Protein 2GDL (pdb70)

Structure (mmCIF, N/CA/C/O backbone):
data_2GDL
#
_entry.id   2GDL
#
_cell.length_a   1.000
_cell.length_b   1.000
_cell.length_c   1.000
_cell.angle_alpha   90.00
_cell.angle_beta   90.00
_cell.angle_gamma   90.00
#
_symmetry.space_group_name_H-M   'P 1'
#
loop_
_atom_site.group_PDB
_atom_site.id
_atom_site.type_symbol
_atom_site.label_atom_id
_atom_site.label_alt_id
_atom_site.label_comp_id
_atom_site.label_asym_id
_atom_site.label_entity_id
_atom_site.label_seq_id
_atom_site.pdbx_PDB_ins_code
_atom_site.Cartn_x
_atom_site.Cartn_y
_atom_site.Cartn_z
_atom_site.occupancy
_atom_site.B_iso_or_equiv
_atom_site.auth_seq_id
_atom_site.auth_comp_id
_atom_site.auth_asym_id
_atom_site.auth_atom_id
_atom_site.pdbx_PDB_model_num
ATOM 1 N N . LEU A 1 1 ? -18.238 4.972 -12.626 1.00 0.00 1 LEU A N 1
ATOM 2 C CA . LEU A 1 1 ? -16.799 5.247 -12.501 1.00 0.00 1 LEU A CA 1
ATOM 3 C C . LEU A 1 1 ? -16.557 5.955 -11.182 1.00 0.00 1 LEU A C 1
ATOM 4 O O . LEU A 1 1 ? -17.470 6.609 -10.705 1.00 0.00 1 LEU A O 1
ATOM 22 N N . VAL A 1 2 ? -15.343 5.842 -10.589 1.00 0.00 2 VAL A N 1
ATOM 23 C CA . VAL A 1 2 ? -15.071 6.504 -9.313 1.00 0.00 2 VAL A CA 1
ATOM 24 C C . VAL A 1 2 ? -13.578 6.721 -9.157 1.00 0.00 2 VAL A C 1
ATOM 25 O O . VAL A 1 2 ? -13.011 6.369 -8.134 1.00 0.00 2 VAL A O 1
ATOM 38 N N . GLN A 1 3 ? -12.909 7.311 -10.178 1.00 0.00 3 GLN A N 1
ATOM 39 C CA . GLN A 1 3 ? -11.465 7.528 -10.078 1.00 0.00 3 GLN A CA 1
ATOM 40 C C . GLN A 1 3 ? -10.948 8.428 -11.181 1.00 0.00 3 GLN A C 1
ATOM 41 O O . GLN A 1 3 ? -11.568 8.479 -12.231 1.00 0.00 3 GLN A O 1
ATOM 55 N N . ARG A 1 4 ? -9.804 9.118 -10.948 1.00 0.00 4 ARG A N 1
ATOM 56 C CA . ARG A 1 4 ? -9.131 9.896 -11.991 1.00 0.00 4 ARG A CA 1
ATOM 57 C C . ARG A 1 4 ? -7.796 9.225 -12.232 1.00 0.00 4 ARG A C 1
ATOM 58 O O . ARG A 1 4 ? -7.421 8.377 -11.438 1.00 0.00 4 ARG A O 1
ATOM 79 N N . GLY A 1 5 ? -7.053 9.585 -13.305 1.00 0.00 5 GLY A N 1
ATOM 80 C CA . GLY A 1 5 ? -5.729 8.998 -13.504 1.00 0.00 5 GLY A CA 1
ATOM 81 C C . GLY A 1 5 ? -4.815 9.320 -12.343 1.00 0.00 5 GLY A C 1
ATOM 82 O O . GLY A 1 5 ? -4.015 8.475 -11.972 1.00 0.00 5 GLY A O 1
ATOM 86 N N . ARG A 1 6 ? -4.918 10.534 -11.753 1.00 0.00 6 ARG A N 1
ATOM 87 C CA . ARG A 1 6 ? -4.070 10.867 -10.608 1.00 0.00 6 ARG A CA 1
ATOM 88 C C . ARG A 1 6 ? -4.325 9.910 -9.464 1.00 0.00 6 ARG A C 1
ATOM 89 O O . ARG A 1 6 ? -3.387 9.682 -8.719 1.00 0.00 6 ARG A O 1
ATOM 110 N N . PHE A 1 7 ? -5.545 9.346 -9.295 1.00 0.00 7 PHE A N 1
ATOM 111 C CA . PHE A 1 7 ? -5.767 8.342 -8.249 1.00 0.00 7 PHE A CA 1
ATOM 112 C C . PHE A 1 7 ? -5.928 6.935 -8.788 1.00 0.00 7 PHE A C 1
ATOM 113 O O . PHE A 1 7 ? -6.086 6.033 -7.980 1.00 0.00 7 PHE A O 1
ATOM 130 N N . GLY A 1 8 ? -5.878 6.700 -10.122 1.00 0.00 8 GLY A N 1
ATOM 131 C CA . GLY A 1 8 ? -5.910 5.339 -10.650 1.00 0.00 8 GLY A CA 1
ATOM 132 C C . GLY A 1 8 ? -4.529 4.783 -10.913 1.00 0.00 8 GLY A C 1
ATOM 133 O O . GLY A 1 8 ? -4.428 3.576 -11.052 1.00 0.00 8 GLY A O 1
ATOM 137 N N . ARG A 1 9 ? -3.459 5.609 -11.020 1.00 0.00 9 ARG A N 1
ATOM 138 C CA . ARG A 1 9 ? -2.159 5.078 -11.432 1.00 0.00 9 ARG A CA 1
ATOM 139 C C . ARG A 1 9 ? -1.052 6.013 -10.998 1.00 0.00 9 ARG A C 1
ATOM 140 O O . ARG A 1 9 ? -0.327 6.534 -11.831 1.00 0.00 9 ARG A O 1
ATOM 161 N N . PHE A 1 10 ? -0.925 6.227 -9.668 1.00 0.00 10 PHE A N 1
ATOM 162 C CA . PHE A 1 10 ? 0.072 7.160 -9.143 1.00 0.00 10 PHE A CA 1
ATOM 163 C C . PHE A 1 10 ? 0.723 6.509 -7.947 1.00 0.00 10 PHE A C 1
ATOM 164 O O . PHE A 1 10 ? 0.649 7.034 -6.849 1.00 0.00 10 PHE A O 1
ATOM 181 N N . LEU A 1 11 ? 1.359 5.338 -8.171 1.00 0.00 11 LEU A N 1
ATOM 182 C CA . LEU A 1 11 ? 1.899 4.556 -7.060 1.00 0.00 11 LEU A CA 1
ATOM 183 C C . LEU A 1 11 ? 0.730 4.029 -6.257 1.00 0.00 11 LEU A C 1
ATOM 184 O O . LEU A 1 11 ? 0.717 4.171 -5.046 1.00 0.00 11 LEU A O 1
ATOM 200 N N . ARG A 1 12 ? -0.267 3.421 -6.950 1.00 0.00 12 ARG A N 1
ATOM 201 C CA . ARG A 1 12 ? -1.489 2.954 -6.290 1.00 0.00 12 ARG A CA 1
ATOM 202 C C . ARG A 1 12 ? -1.926 1.626 -6.877 1.00 0.00 12 ARG A C 1
ATOM 203 O O . ARG A 1 12 ? -1.993 0.663 -6.129 1.00 0.00 12 ARG A O 1
ATOM 224 N N . LYS A 1 13 ? -2.228 1.549 -8.198 1.00 0.00 13 LYS A N 1
ATOM 225 C CA . LYS A 1 13 ? -2.672 0.295 -8.806 1.00 0.00 13 LYS A CA 1
ATOM 226 C C . LYS A 1 13 ? -1.655 -0.122 -9.846 1.00 0.00 13 LYS A C 1
ATOM 227 O O . LYS A 1 13 ? -2.050 -0.593 -10.901 1.00 0.00 13 LYS A O 1
ATOM 246 N N . ILE A 1 14 ? -0.343 0.047 -9.554 1.00 0.00 14 ILE A N 1
ATOM 247 C CA . ILE A 1 14 ? 0.698 -0.286 -10.531 1.00 0.00 14 ILE A CA 1
ATOM 248 C C . ILE A 1 14 ? 2.077 -0.160 -9.912 1.00 0.00 14 ILE A C 1
ATOM 249 O O . ILE A 1 14 ? 2.827 -1.118 -10.015 1.00 0.00 14 ILE A O 1
ATOM 265 N N . ARG A 1 15 ? 2.435 0.984 -9.275 1.00 0.00 15 ARG A N 1
ATOM 266 C CA . ARG A 1 15 ? 3.760 1.120 -8.668 1.00 0.00 15 ARG A CA 1
ATOM 267 C C . ARG A 1 15 ? 4.830 0.863 -9.709 1.00 0.00 15 ARG A C 1
ATOM 268 O O . ARG A 1 15 ? 5.240 1.817 -10.352 1.00 0.00 15 ARG A O 1
ATOM 289 N N . ARG A 1 16 ? 5.294 -0.392 -9.911 1.00 0.00 16 ARG A N 1
ATOM 290 C CA . ARG A 1 16 ? 6.295 -0.669 -10.940 1.00 0.00 16 ARG A CA 1
ATOM 291 C C . ARG A 1 16 ? 7.438 0.305 -10.787 1.00 0.00 16 ARG A C 1
ATOM 292 O O . ARG A 1 16 ? 7.763 1.031 -11.713 1.00 0.00 16 ARG A O 1
ATOM 313 N N . PHE A 1 17 ? 8.053 0.316 -9.583 1.00 0.00 17 PHE A N 1
ATOM 314 C CA . PHE A 1 17 ? 9.197 1.193 -9.342 1.00 0.00 17 PHE A CA 1
ATOM 315 C C . PHE A 1 17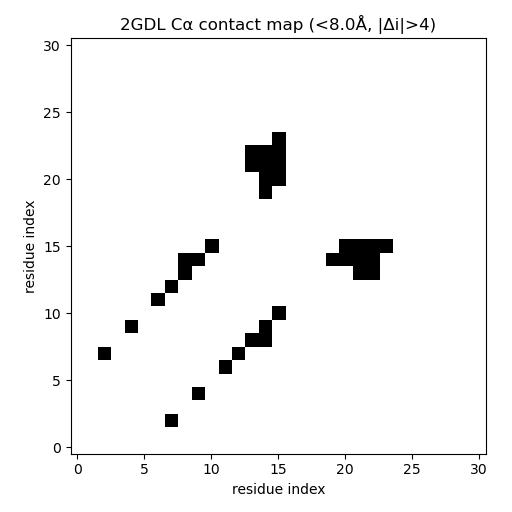 ? 10.357 0.584 -10.096 1.00 0.00 17 PHE A C 1
ATOM 316 O O . PHE A 1 17 ? 10.209 -0.540 -10.547 1.00 0.00 17 PHE A O 1
ATOM 333 N N . ARG A 1 18 ? 11.503 1.276 -10.282 1.00 0.00 18 ARG A N 1
ATOM 334 C CA . ARG A 1 18 ? 12.585 0.688 -11.075 1.00 0.00 18 ARG A CA 1
ATOM 335 C C . ARG A 1 18 ? 12.889 -0.746 -10.670 1.00 0.00 18 ARG A C 1
ATOM 336 O O . ARG A 1 18 ? 12.784 -1.597 -11.542 1.00 0.00 18 ARG A O 1
ATOM 357 N N . PRO A 1 19 ? 13.246 -1.117 -9.411 1.00 0.00 19 PRO A N 1
ATOM 358 C CA . PRO A 1 19 ? 13.460 -2.526 -9.092 1.00 0.00 19 PRO A CA 1
ATOM 359 C C . PRO A 1 19 ? 12.208 -3.384 -9.100 1.00 0.00 19 PRO A C 1
ATOM 360 O O . PRO A 1 19 ? 12.381 -4.583 -8.955 1.00 0.00 19 PRO A O 1
ATOM 371 N N . LYS A 1 20 ? 10.981 -2.830 -9.260 1.00 0.00 20 LYS A N 1
ATOM 372 C CA . LYS A 1 20 ? 9.765 -3.646 -9.375 1.00 0.00 20 LYS A CA 1
ATOM 373 C C . LYS A 1 20 ? 9.431 -4.247 -8.027 1.00 0.00 20 LYS A C 1
ATOM 374 O O . LYS A 1 20 ? 10.024 -5.262 -7.698 1.00 0.00 20 LYS A O 1
ATOM 393 N N . VAL A 1 21 ? 8.500 -3.642 -7.242 1.00 0.00 21 VAL A N 1
ATOM 394 C CA . VAL A 1 21 ? 8.214 -4.123 -5.889 1.00 0.00 21 VAL A CA 1
ATOM 395 C C . VAL A 1 21 ? 6.789 -4.635 -5.800 1.00 0.00 21 VAL A C 1
ATOM 396 O O . VAL A 1 21 ? 6.609 -5.842 -5.749 1.00 0.00 21 VAL A O 1
ATOM 409 N N . THR A 1 22 ? 5.752 -3.765 -5.769 1.00 0.00 22 THR A N 1
ATOM 410 C CA . THR A 1 22 ? 4.380 -4.257 -5.638 1.00 0.00 22 THR A CA 1
ATOM 411 C C . THR A 1 22 ? 3.921 -4.820 -6.961 1.00 0.00 22 THR A C 1
ATOM 412 O O . THR A 1 22 ? 3.176 -5.787 -6.946 1.00 0.00 22 THR A O 1
ATOM 423 N N . ILE A 1 23 ? 4.352 -4.261 -8.117 1.00 0.00 23 ILE A N 1
ATOM 424 C CA . ILE A 1 23 ? 3.991 -4.883 -9.392 1.00 0.00 23 ILE A CA 1
ATOM 425 C C . ILE A 1 23 ? 4.305 -6.361 -9.342 1.00 0.00 23 ILE A C 1
ATOM 426 O O . ILE A 1 23 ? 3.569 -7.127 -9.940 1.00 0.00 23 ILE A O 1
ATOM 442 N N . THR A 1 24 ? 5.385 -6.784 -8.640 1.00 0.00 24 THR A N 1
ATOM 443 C CA . THR A 1 24 ? 5.702 -8.207 -8.568 1.00 0.00 24 THR A CA 1
ATOM 444 C C . THR A 1 24 ? 4.634 -8.926 -7.776 1.00 0.00 24 THR A C 1
ATOM 445 O O . THR A 1 24 ? 4.247 -10.014 -8.169 1.00 0.00 24 THR A O 1
ATOM 456 N N . ILE A 1 25 ? 4.139 -8.332 -6.664 1.00 0.00 25 ILE A N 1
ATOM 457 C CA . ILE A 1 25 ? 3.062 -8.970 -5.904 1.00 0.00 25 ILE A CA 1
ATOM 458 C C . ILE A 1 25 ? 1.886 -9.141 -6.842 1.00 0.00 25 ILE A C 1
ATOM 459 O O . ILE A 1 25 ? 1.332 -10.227 -6.908 1.00 0.00 25 ILE A O 1
ATOM 475 N N . GLN A 1 26 ? 1.495 -8.081 -7.585 1.00 0.00 26 GLN A N 1
ATOM 476 C CA . GLN A 1 26 ? 0.390 -8.229 -8.531 1.00 0.00 26 GLN A CA 1
ATOM 477 C C . GLN A 1 26 ? 0.744 -9.306 -9.534 1.00 0.00 26 GLN A C 1
ATOM 478 O O . GLN A 1 26 ? -0.098 -10.132 -9.841 1.00 0.00 26 GLN A O 1
ATOM 492 N N . GLY A 1 27 ? 1.991 -9.307 -10.055 1.00 0.00 27 GLY A N 1
ATOM 493 C CA . GLY A 1 27 ? 2.382 -10.303 -11.045 1.00 0.00 27 GLY A CA 1
ATOM 494 C C . GLY A 1 27 ? 2.296 -11.700 -10.485 1.00 0.00 27 GLY A C 1
ATOM 495 O O . GLY A 1 27 ? 2.000 -12.612 -11.240 1.00 0.00 27 GLY A O 1
ATOM 499 N N . SER A 1 28 ? 2.559 -11.906 -9.175 1.00 0.00 28 SER A N 1
ATOM 500 C CA . SER A 1 28 ? 2.444 -13.249 -8.616 1.00 0.00 28 SER A CA 1
ATOM 501 C C . SER A 1 28 ? 0.997 -13.679 -8.682 1.00 0.00 28 SER A C 1
ATOM 502 O O . SER A 1 28 ? 0.723 -14.781 -9.130 1.00 0.00 28 SER A O 1
ATOM 510 N N . ALA A 1 29 ? 0.053 -12.817 -8.238 1.00 0.00 29 ALA A N 1
ATOM 511 C CA . ALA A 1 29 ? -1.355 -13.203 -8.271 1.00 0.00 29 ALA A CA 1
ATOM 512 C C . ALA A 1 29 ? -1.803 -13.402 -9.703 1.00 0.00 29 ALA A C 1
ATOM 513 O O . ALA A 1 29 ? -2.397 -14.426 -10.004 1.00 0.00 29 ALA A O 1
ATOM 520 N N . ARG A 1 30 ? -1.530 -12.426 -10.598 1.00 0.00 30 ARG A N 1
ATOM 521 C CA . ARG A 1 30 ? -1.998 -12.536 -11.977 1.00 0.00 30 ARG A CA 1
ATOM 522 C C . ARG A 1 30 ? -1.389 -13.760 -12.621 1.00 0.00 30 ARG A C 1
ATOM 523 O O . ARG A 1 30 ? -2.124 -14.542 -13.205 1.00 0.00 30 ARG A O 1
ATOM 544 N N . PHE A 1 31 ? -0.051 -13.927 -12.517 1.00 0.00 31 PHE A N 1
ATOM 545 C CA . PHE A 1 31 ? 0.630 -15.066 -13.128 1.00 0.00 31 PHE A CA 1
ATOM 546 C C . PHE A 1 31 ? 1.123 -15.966 -12.021 1.00 0.00 31 PHE A C 1
ATOM 547 O O . PHE A 1 31 ? 2.122 -15.673 -11.384 1.00 0.00 31 PHE A O 1
ATOM 565 N N . LEU A 1 1 ? -10.174 11.676 -4.799 1.00 0.00 1 LEU A N 2
ATOM 566 C CA . LEU A 1 1 ? -10.023 10.214 -4.727 1.00 0.00 1 LEU A CA 2
ATOM 567 C C . LEU A 1 1 ? -9.056 9.779 -5.815 1.00 0.00 1 LEU A C 2
ATOM 568 O O . LEU A 1 1 ? -7.934 9.417 -5.494 1.00 0.00 1 LEU A O 2
ATOM 586 N N . VAL A 1 2 ? -9.462 9.816 -7.107 1.00 0.00 2 VAL A N 2
ATOM 587 C CA . VAL A 1 2 ? -8.514 9.501 -8.175 1.00 0.00 2 VAL A CA 2
ATOM 588 C C . VAL A 1 2 ? -7.488 10.608 -8.266 1.00 0.00 2 VAL A C 2
ATOM 589 O O . VAL A 1 2 ? -6.345 10.295 -8.560 1.00 0.00 2 VAL A O 2
ATOM 602 N N . GLN A 1 3 ? -7.882 11.887 -8.031 1.00 0.00 3 GLN A N 2
ATOM 603 C CA . GLN A 1 3 ? -6.951 13.016 -8.126 1.00 0.00 3 GLN A CA 2
ATOM 604 C C . GLN A 1 3 ? -6.638 13.286 -9.583 1.00 0.00 3 GLN A C 2
ATOM 605 O O . GLN A 1 3 ? -7.027 14.330 -10.084 1.00 0.00 3 GLN A O 2
ATOM 619 N N . ARG A 1 4 ? -5.955 12.358 -10.291 1.00 0.00 4 ARG A N 2
ATOM 620 C CA . ARG A 1 4 ? -5.679 12.549 -11.716 1.00 0.00 4 ARG A CA 2
ATOM 621 C C . ARG A 1 4 ? -5.564 11.188 -12.362 1.00 0.00 4 ARG A C 2
ATOM 622 O O . ARG A 1 4 ? -5.661 10.203 -11.648 1.00 0.00 4 ARG A O 2
ATOM 643 N N . GLY A 1 5 ? -5.349 11.095 -13.692 1.00 0.00 5 GLY A N 2
ATOM 644 C CA . GLY A 1 5 ? -5.035 9.797 -14.282 1.00 0.00 5 GLY A CA 2
ATOM 645 C C . GLY A 1 5 ? -3.647 9.396 -13.837 1.00 0.00 5 GLY A C 2
ATOM 646 O O . GLY A 1 5 ? -3.461 8.263 -13.424 1.00 0.00 5 GLY A O 2
ATOM 650 N N . ARG A 1 6 ? -2.665 10.327 -13.924 1.00 0.00 6 ARG A 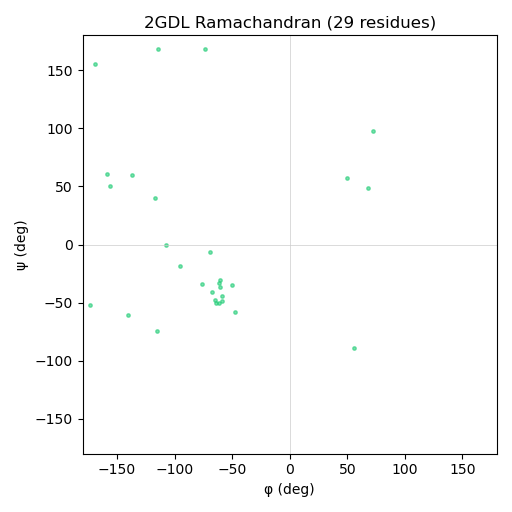N 2
ATOM 651 C CA . ARG A 1 6 ? -1.296 10.009 -13.523 1.00 0.00 6 ARG A CA 2
ATOM 652 C C . ARG A 1 6 ? -1.273 9.329 -12.173 1.00 0.00 6 ARG A C 2
ATOM 653 O O . ARG A 1 6 ? -0.558 8.350 -12.048 1.00 0.00 6 ARG A O 2
ATOM 674 N N . PHE A 1 7 ? -2.023 9.831 -11.166 1.00 0.00 7 PHE A N 2
ATOM 675 C CA . PHE A 1 7 ? -2.046 9.181 -9.850 1.00 0.00 7 PHE A CA 2
ATOM 676 C C . PHE A 1 7 ? -3.061 8.056 -9.841 1.00 0.00 7 PHE A C 2
ATOM 677 O O . PHE A 1 7 ? -2.761 7.002 -9.301 1.00 0.00 7 PHE A O 2
ATOM 694 N N . GLY A 1 8 ? -4.266 8.277 -10.414 1.00 0.00 8 GLY A N 2
ATOM 695 C CA . GLY A 1 8 ? -5.338 7.286 -10.358 1.00 0.00 8 GLY A CA 2
ATOM 696 C C . GLY A 1 8 ? -4.836 5.873 -10.554 1.00 0.00 8 GLY A C 2
ATOM 697 O O . GLY A 1 8 ? -4.368 5.575 -11.641 1.00 0.00 8 GLY A O 2
ATOM 701 N N . ARG A 1 9 ? -4.922 5.002 -9.520 1.00 0.00 9 ARG A N 2
ATOM 702 C CA . ARG A 1 9 ? -4.476 3.617 -9.667 1.00 0.00 9 ARG A CA 2
ATOM 703 C C . ARG A 1 9 ? -3.086 3.557 -10.262 1.00 0.00 9 ARG A C 2
ATOM 704 O O . ARG A 1 9 ? -2.864 2.853 -11.235 1.00 0.00 9 ARG A O 2
ATOM 725 N N . PHE A 1 10 ? -2.129 4.312 -9.678 1.00 0.00 10 PHE A N 2
ATOM 726 C CA . PHE A 1 10 ? -0.752 4.281 -10.170 1.00 0.00 10 PHE A CA 2
ATOM 727 C C . PHE A 1 10 ? 0.158 4.620 -9.009 1.00 0.00 10 PHE A C 2
ATOM 728 O O . PHE A 1 10 ? 0.910 5.578 -9.079 1.00 0.00 10 PHE A O 2
ATOM 745 N N . LEU A 1 11 ? 0.028 3.812 -7.933 1.00 0.00 11 LEU A N 2
ATOM 746 C CA . LEU A 1 11 ? 0.650 4.066 -6.629 1.00 0.00 11 LEU A CA 2
ATOM 747 C C . LEU A 1 11 ? -0.242 3.392 -5.608 1.00 0.00 11 LEU A C 2
ATOM 748 O O . LEU A 1 11 ? 0.271 2.763 -4.694 1.00 0.00 11 LEU A O 2
ATOM 764 N N . ARG A 1 12 ? -1.585 3.474 -5.776 1.00 0.00 12 ARG A N 2
ATOM 765 C CA . ARG A 1 12 ? -2.473 2.641 -4.972 1.00 0.00 12 ARG A CA 2
ATOM 766 C C . ARG A 1 12 ? -2.226 1.193 -5.345 1.00 0.00 12 ARG A C 2
ATOM 767 O O . ARG A 1 12 ? -2.068 0.403 -4.426 1.00 0.00 12 ARG A O 2
ATOM 788 N N . LYS A 1 13 ? -2.195 0.823 -6.655 1.00 0.00 13 LYS A N 2
ATOM 789 C CA . LYS A 1 13 ? -2.060 -0.586 -7.042 1.00 0.00 13 LYS A CA 2
ATOM 790 C C . LYS A 1 13 ? -0.984 -0.827 -8.090 1.00 0.00 13 LYS A C 2
ATOM 791 O O . LYS A 1 13 ? -0.035 -1.522 -7.759 1.00 0.00 13 LYS A O 2
ATOM 810 N N . ILE A 1 14 ? -1.077 -0.306 -9.342 1.00 0.00 14 ILE A N 2
ATOM 811 C CA . ILE A 1 14 ? -0.074 -0.652 -10.364 1.00 0.00 14 ILE A CA 2
ATOM 812 C C . ILE A 1 14 ? 1.294 -0.348 -9.797 1.00 0.00 14 ILE A C 2
ATOM 813 O O . ILE A 1 14 ? 2.149 -1.220 -9.793 1.00 0.00 14 ILE A O 2
ATOM 829 N N . ARG A 1 15 ? 1.484 0.898 -9.313 1.00 0.00 15 ARG A N 2
ATOM 830 C CA . ARG A 1 15 ? 2.730 1.285 -8.657 1.00 0.00 15 ARG A CA 2
ATOM 831 C C . ARG A 1 15 ? 3.878 1.212 -9.642 1.00 0.00 15 ARG A C 2
ATOM 832 O O . ARG A 1 15 ? 4.188 2.240 -10.222 1.00 0.00 15 ARG A O 2
ATOM 853 N N . ARG A 1 16 ? 4.516 0.038 -9.867 1.00 0.00 16 ARG A N 2
ATOM 854 C CA . ARG A 1 16 ? 5.570 -0.058 -10.879 1.00 0.00 16 ARG A CA 2
ATOM 855 C C . ARG A 1 16 ? 6.641 0.979 -10.620 1.00 0.00 16 ARG A C 2
ATOM 856 O O . ARG A 1 16 ? 6.765 1.922 -11.385 1.00 0.00 16 ARG A O 2
ATOM 877 N N . PHE A 1 17 ? 7.425 0.801 -9.530 1.00 0.00 17 PHE A N 2
ATOM 878 C CA . PHE A 1 17 ? 8.518 1.724 -9.212 1.00 0.00 17 PHE A CA 2
ATOM 879 C C . PHE A 1 17 ? 9.713 0.916 -8.756 1.00 0.00 17 PHE A C 2
ATOM 880 O O . PHE A 1 17 ? 9.519 -0.247 -8.441 1.00 0.00 17 PHE A O 2
ATOM 897 N N . ARG A 1 18 ? 10.945 1.479 -8.721 1.00 0.00 18 ARG A N 2
ATOM 898 C CA . ARG A 1 18 ? 12.102 0.657 -8.363 1.00 0.00 18 ARG A CA 2
ATOM 899 C C . ARG A 1 18 ? 12.123 0.384 -6.871 1.00 0.00 18 ARG A C 2
ATOM 900 O O . ARG A 1 18 ? 12.197 -0.791 -6.541 1.00 0.00 18 ARG A O 2
ATOM 921 N N . PRO A 1 19 ? 12.070 1.349 -5.913 1.00 0.00 19 PRO A N 2
ATOM 922 C CA . PRO A 1 19 ? 12.133 0.963 -4.508 1.00 0.00 19 PRO A CA 2
ATOM 923 C C . PRO A 1 19 ? 10.968 0.105 -4.071 1.00 0.00 19 PRO A C 2
ATOM 924 O O . PRO A 1 19 ? 11.159 -0.764 -3.235 1.00 0.00 19 PRO A O 2
ATOM 935 N N . LYS A 1 20 ? 9.754 0.361 -4.614 1.00 0.00 20 LYS A N 2
ATOM 936 C CA . LYS A 1 20 ? 8.557 -0.323 -4.131 1.00 0.00 20 LYS A CA 2
ATOM 937 C C . LYS A 1 20 ? 8.378 -1.615 -4.896 1.00 0.00 20 LYS A C 2
ATOM 938 O O . LYS A 1 20 ? 8.193 -2.645 -4.268 1.00 0.00 20 LYS A O 2
ATOM 957 N N . VAL A 1 21 ? 8.435 -1.568 -6.249 1.00 0.00 21 VAL A N 2
ATOM 958 C CA . VAL A 1 21 ? 8.303 -2.776 -7.066 1.00 0.00 21 VAL A CA 2
ATOM 959 C C . VAL A 1 21 ? 7.206 -3.681 -6.547 1.00 0.00 21 VAL A C 2
ATOM 960 O O . VAL A 1 21 ? 7.390 -4.882 -6.432 1.00 0.00 21 VAL A O 2
ATOM 973 N N . THR A 1 22 ? 6.022 -3.103 -6.236 1.00 0.00 22 THR A N 2
ATOM 974 C CA . THR A 1 22 ? 4.879 -3.929 -5.849 1.00 0.00 22 THR A CA 2
ATOM 975 C C . THR A 1 22 ? 4.350 -4.649 -7.070 1.00 0.00 22 THR A C 2
ATOM 976 O O . THR A 1 22 ? 3.835 -5.745 -6.919 1.00 0.00 22 THR A O 2
ATOM 987 N N . ILE A 1 23 ? 4.468 -4.062 -8.286 1.00 0.00 23 ILE A N 2
ATOM 988 C CA . ILE A 1 23 ? 3.972 -4.726 -9.494 1.00 0.00 23 ILE A CA 2
ATOM 989 C C . ILE A 1 23 ? 4.335 -6.197 -9.542 1.00 0.00 23 ILE A C 2
ATOM 990 O O . ILE A 1 23 ? 3.536 -6.972 -10.044 1.00 0.00 23 ILE A O 2
ATOM 1006 N N . THR A 1 24 ? 5.514 -6.622 -9.030 1.00 0.00 24 THR A N 2
ATOM 1007 C CA . THR A 1 24 ? 5.841 -8.048 -9.037 1.00 0.00 24 THR A CA 2
ATOM 1008 C C . THR A 1 24 ? 4.888 -8.797 -8.131 1.00 0.00 24 THR A C 2
ATOM 1009 O O . THR A 1 24 ? 4.408 -9.850 -8.521 1.00 0.00 24 THR A O 2
ATOM 1020 N N . ILE A 1 25 ? 4.599 -8.265 -6.921 1.00 0.00 25 ILE A N 2
ATOM 1021 C CA . ILE A 1 25 ? 3.641 -8.927 -6.036 1.00 0.00 25 ILE A CA 2
ATOM 1022 C C . ILE A 1 25 ? 2.337 -9.089 -6.788 1.00 0.00 25 ILE A C 2
ATOM 1023 O O . ILE A 1 25 ? 1.749 -10.156 -6.724 1.00 0.00 25 ILE A O 2
ATOM 1039 N N . GLN A 1 26 ? 1.870 -8.050 -7.515 1.00 0.00 26 GLN A N 2
ATOM 1040 C CA . GLN A 1 26 ? 0.636 -8.209 -8.283 1.00 0.00 26 GLN A CA 2
ATOM 1041 C C . GLN A 1 26 ? 0.845 -9.324 -9.285 1.00 0.00 26 GLN A C 2
ATOM 1042 O O . GLN A 1 26 ? -0.036 -10.154 -9.442 1.00 0.00 26 GLN A O 2
ATOM 1056 N N . GLY A 1 27 ? 2.016 -9.357 -9.963 1.00 0.00 27 GLY A N 2
ATOM 1057 C CA . GLY A 1 27 ? 2.289 -10.423 -10.922 1.00 0.00 27 GLY A CA 2
ATOM 1058 C C . GLY A 1 27 ? 2.078 -11.792 -10.321 1.00 0.00 27 GLY A C 2
ATOM 1059 O O . GLY A 1 27 ? 1.604 -12.666 -11.030 1.00 0.00 27 GLY A O 2
ATOM 1063 N N . SER A 1 28 ? 2.427 -12.005 -9.028 1.00 0.00 28 SER A N 2
ATOM 1064 C CA . SER A 1 28 ? 2.202 -13.313 -8.415 1.00 0.00 28 SER A CA 2
ATOM 1065 C C . SER A 1 28 ? 0.791 -13.779 -8.696 1.00 0.00 28 SER A C 2
ATOM 1066 O O . SER A 1 28 ? 0.604 -14.942 -9.018 1.00 0.00 28 SER A O 2
ATOM 1074 N N . ALA A 1 29 ? -0.204 -12.867 -8.588 1.00 0.00 29 ALA A N 2
ATOM 1075 C CA . ALA A 1 29 ? -1.586 -13.230 -8.902 1.00 0.00 29 ALA A CA 2
ATOM 1076 C C . ALA A 1 29 ? -2.373 -12.010 -9.341 1.00 0.00 29 ALA A C 2
ATOM 1077 O O . ALA A 1 29 ? -2.832 -11.993 -10.472 1.00 0.00 29 ALA A O 2
ATOM 1084 N N . ARG A 1 30 ? -2.535 -10.982 -8.472 1.00 0.00 30 ARG A N 2
ATOM 1085 C CA . ARG A 1 30 ? -3.304 -9.794 -8.851 1.00 0.00 30 ARG A CA 2
ATOM 1086 C C . ARG A 1 30 ? -3.159 -8.669 -7.840 1.00 0.00 30 ARG A C 2
ATOM 1087 O O . ARG A 1 30 ? -2.918 -7.548 -8.262 1.00 0.00 30 ARG A O 2
ATOM 1108 N N . PHE A 1 31 ? -3.288 -8.916 -6.515 1.00 0.00 31 PHE A N 2
ATOM 1109 C CA . PHE A 1 31 ? -3.087 -7.846 -5.537 1.00 0.00 31 PHE A CA 2
ATOM 1110 C C . PHE A 1 31 ? -2.857 -8.429 -4.164 1.00 0.00 31 PHE A C 2
ATOM 1111 O O . PHE A 1 31 ? -3.119 -9.600 -3.945 1.00 0.00 31 PHE A O 2
ATOM 1129 N N . LEU A 1 1 ? -11.603 12.448 -10.865 1.00 0.00 1 LEU A N 3
ATOM 1130 C CA . LEU A 1 1 ? -11.214 11.999 -12.211 1.00 0.00 1 LEU A CA 3
ATOM 1131 C C . LEU A 1 1 ? -9.949 12.728 -12.620 1.00 0.00 1 LEU A C 3
ATOM 1132 O O . LEU A 1 1 ? -10.015 13.664 -13.400 1.00 0.00 1 LEU A O 3
ATOM 1150 N N . VAL A 1 2 ? -8.777 12.315 -12.081 1.00 0.00 2 VAL A N 3
ATOM 1151 C CA . VAL A 1 2 ? -7.523 12.971 -12.451 1.00 0.00 2 VAL A CA 3
ATOM 1152 C C . VAL A 1 2 ? -7.155 12.589 -13.869 1.00 0.00 2 VAL A C 3
ATOM 1153 O O . VAL A 1 2 ? -6.702 13.454 -14.602 1.00 0.00 2 VAL A O 3
ATOM 1166 N N . GLN A 1 3 ? -7.345 11.317 -14.296 1.00 0.00 3 GLN A N 3
ATOM 1167 C CA . GLN A 1 3 ? -7.050 10.961 -15.685 1.00 0.00 3 GLN A CA 3
ATOM 1168 C C 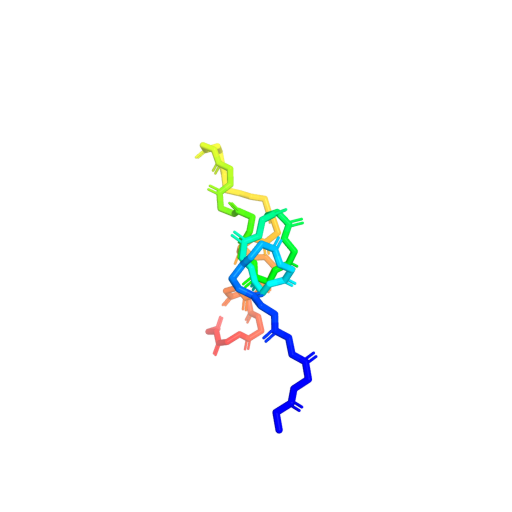. GLN A 1 3 ? -7.722 9.654 -16.066 1.00 0.00 3 GLN A C 3
ATOM 1169 O O . GLN A 1 3 ? -8.581 9.674 -16.935 1.00 0.00 3 GLN A O 3
ATOM 1183 N N . ARG A 1 4 ? -7.352 8.503 -15.453 1.00 0.00 4 ARG A N 3
ATOM 1184 C CA . ARG A 1 4 ? -7.924 7.226 -15.884 1.00 0.00 4 ARG A CA 3
ATOM 1185 C C . ARG A 1 4 ? -7.830 6.220 -14.757 1.00 0.00 4 ARG A C 3
ATOM 1186 O O . ARG A 1 4 ? -6.988 6.419 -13.896 1.00 0.00 4 ARG A O 3
ATOM 1207 N N . GLY A 1 5 ? -8.664 5.155 -14.729 1.00 0.00 5 GLY A N 3
ATOM 1208 C CA . GLY A 1 5 ? -8.606 4.208 -13.617 1.00 0.00 5 GLY A CA 3
ATOM 1209 C C . GLY A 1 5 ? -7.205 3.719 -13.345 1.00 0.00 5 GLY A C 3
ATOM 1210 O O . GLY A 1 5 ? -6.817 3.659 -12.187 1.00 0.00 5 GLY A O 3
ATOM 1214 N N . ARG A 1 6 ? -6.429 3.352 -14.390 1.00 0.00 6 ARG A N 3
ATOM 1215 C CA . ARG A 1 6 ? -5.082 2.834 -14.146 1.00 0.00 6 ARG A CA 3
ATOM 1216 C C . ARG A 1 6 ? -4.226 3.939 -13.570 1.00 0.00 6 ARG A C 3
ATOM 1217 O O . ARG A 1 6 ? -3.643 3.748 -12.514 1.00 0.00 6 ARG A O 3
ATOM 1238 N N . PHE A 1 7 ? -4.135 5.104 -14.250 1.00 0.00 7 PHE A N 3
ATOM 1239 C CA . PHE A 1 7 ? -3.271 6.173 -13.750 1.00 0.00 7 PHE A CA 3
ATOM 1240 C C . PHE A 1 7 ? -3.798 6.806 -12.481 1.00 0.00 7 PHE A C 3
ATOM 1241 O O . PHE A 1 7 ? -3.047 7.551 -11.873 1.00 0.00 7 PHE A O 3
ATOM 1258 N N . GLY A 1 8 ? -5.050 6.545 -12.042 1.00 0.00 8 GLY A N 3
ATOM 1259 C CA . GLY A 1 8 ? -5.487 7.052 -10.744 1.00 0.00 8 GLY A CA 3
ATOM 1260 C C . GLY A 1 8 ? -4.849 6.288 -9.603 1.00 0.00 8 GLY A C 3
ATOM 1261 O O . GLY A 1 8 ? -4.802 6.826 -8.508 1.00 0.00 8 GLY A O 3
ATOM 1265 N N . ARG A 1 9 ? -4.368 5.038 -9.812 1.00 0.00 9 ARG A N 3
ATOM 1266 C CA . ARG A 1 9 ? -3.795 4.271 -8.705 1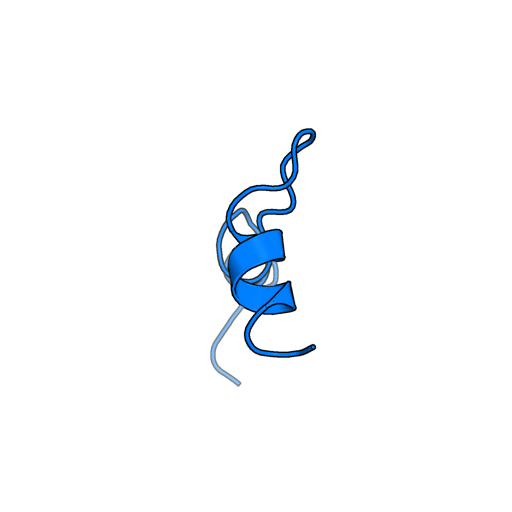.00 0.00 9 ARG A CA 3
ATOM 1267 C C . ARG A 1 9 ? -2.469 4.905 -8.334 1.00 0.00 9 ARG A C 3
ATOM 1268 O O . ARG A 1 9 ? -2.310 5.347 -7.207 1.00 0.00 9 ARG A O 3
ATOM 1289 N N . PHE A 1 10 ? -1.518 4.964 -9.295 1.00 0.00 10 PHE A N 3
ATOM 1290 C CA . PHE A 1 10 ? -0.243 5.660 -9.102 1.00 0.00 10 PHE A CA 3
ATOM 1291 C C . PHE A 1 10 ? 0.437 5.557 -7.750 1.00 0.00 10 PHE A C 3
ATOM 1292 O O . PHE A 1 10 ? 1.146 6.493 -7.425 1.00 0.00 10 PHE A O 3
ATOM 1309 N N . LEU A 1 11 ? 0.264 4.456 -6.978 1.00 0.00 11 LEU A N 3
ATOM 1310 C CA . LEU A 1 11 ? 0.928 4.281 -5.675 1.00 0.00 11 LEU A CA 3
ATOM 1311 C C . LEU A 1 11 ? 0.128 3.331 -4.811 1.00 0.00 11 LEU A C 3
ATOM 1312 O O . LEU A 1 11 ? 0.722 2.507 -4.133 1.00 0.00 11 LEU A O 3
ATOM 1328 N N . ARG A 1 12 ? -1.222 3.424 -4.817 1.00 0.00 12 ARG A N 3
ATOM 1329 C CA . ARG A 1 12 ? -2.015 2.511 -3.996 1.00 0.00 12 ARG A CA 3
ATOM 1330 C C . ARG A 1 12 ? -1.829 1.088 -4.468 1.00 0.00 12 ARG A C 3
ATOM 1331 O O . ARG A 1 12 ? -1.890 0.204 -3.628 1.00 0.00 12 ARG A O 3
ATOM 1352 N N . LYS A 1 13 ? -1.609 0.841 -5.783 1.00 0.00 13 LYS A N 3
ATOM 1353 C CA . LYS A 1 13 ? -1.477 -0.531 -6.277 1.00 0.00 13 LYS A CA 3
ATOM 1354 C C . LYS A 1 13 ? -0.392 -0.647 -7.333 1.00 0.00 13 LYS A C 3
ATOM 1355 O O . LYS A 1 13 ? 0.540 -1.409 -7.124 1.00 0.00 13 LYS A O 3
ATOM 1374 N N . ILE A 1 14 ? -0.486 0.075 -8.479 1.00 0.00 14 ILE A N 3
ATOM 1375 C CA . ILE A 1 14 ? 0.496 -0.114 -9.546 1.00 0.00 14 ILE A CA 3
ATOM 1376 C C . ILE A 1 14 ? 1.881 0.183 -9.009 1.00 0.00 14 ILE A C 3
ATOM 1377 O O . ILE A 1 14 ? 2.772 -0.611 -9.260 1.00 0.00 14 ILE A O 3
ATOM 1393 N N . ARG A 1 15 ? 2.057 1.296 -8.254 1.00 0.00 15 ARG A N 3
ATOM 1394 C CA . ARG A 1 15 ? 3.334 1.612 -7.608 1.00 0.00 15 ARG A CA 3
ATOM 1395 C C . ARG A 1 15 ? 4.539 1.479 -8.521 1.00 0.00 15 ARG A C 3
ATOM 1396 O O . ARG A 1 15 ? 5.016 2.508 -8.975 1.00 0.00 15 ARG A O 3
ATOM 1417 N N . ARG A 1 16 ? 5.057 0.264 -8.821 1.00 0.00 16 ARG A N 3
ATOM 1418 C CA . ARG A 1 16 ? 6.168 0.127 -9.764 1.00 0.00 16 ARG A CA 3
ATOM 1419 C C . ARG A 1 16 ? 7.298 1.086 -9.447 1.00 0.00 16 ARG A C 3
ATOM 1420 O O . ARG A 1 16 ? 7.603 1.936 -10.268 1.00 0.00 16 ARG A O 3
ATOM 1441 N N . PHE A 1 17 ? 7.939 0.944 -8.257 1.00 0.00 17 PHE A N 3
ATOM 1442 C CA . PHE A 1 17 ? 9.096 1.772 -7.907 1.00 0.00 17 PHE A CA 3
ATOM 1443 C C . PHE A 1 17 ? 10.276 0.905 -7.525 1.00 0.00 17 PHE A C 3
ATOM 1444 O O . PHE A 1 17 ? 10.093 -0.267 -7.239 1.00 0.00 17 PHE A O 3
ATOM 1461 N N . ARG A 1 18 ? 11.501 1.487 -7.539 1.00 0.00 18 ARG A N 3
ATOM 1462 C CA . ARG A 1 18 ? 12.708 0.697 -7.303 1.00 0.00 18 ARG A CA 3
ATOM 1463 C C . ARG A 1 18 ? 12.720 0.040 -5.935 1.00 0.00 18 ARG A C 3
ATOM 1464 O O . ARG A 1 18 ? 12.860 -1.173 -5.929 1.00 0.00 18 ARG A O 3
ATOM 1485 N N . PRO A 1 19 ? 12.600 0.696 -4.752 1.00 0.00 19 PRO A N 3
ATOM 1486 C CA . PRO A 1 19 ? 12.626 -0.062 -3.505 1.00 0.00 19 PRO A CA 3
ATOM 1487 C C . PRO A 1 19 ? 11.439 -0.984 -3.311 1.00 0.00 19 PRO A C 3
ATOM 1488 O O . PRO A 1 19 ? 11.636 -2.024 -2.702 1.00 0.00 19 PRO A O 3
ATOM 1499 N N . LYS A 1 20 ? 10.213 -0.659 -3.786 1.00 0.00 20 LYS A N 3
ATOM 1500 C CA . LYS A 1 20 ? 9.063 -1.517 -3.476 1.00 0.00 20 LYS A CA 3
ATOM 1501 C C . LYS A 1 20 ? 9.081 -2.749 -4.355 1.00 0.00 20 LYS A C 3
ATOM 1502 O O . LYS A 1 20 ? 9.112 -3.850 -3.828 1.00 0.00 20 LYS A O 3
ATOM 1521 N N . VAL A 1 21 ? 9.044 -2.589 -5.697 1.00 0.00 21 VAL A N 3
ATOM 1522 C CA . VAL A 1 21 ? 8.924 -3.753 -6.581 1.00 0.00 21 VAL A CA 3
ATOM 1523 C C . VAL A 1 21 ? 7.707 -4.573 -6.196 1.00 0.00 21 VAL A C 3
ATOM 1524 O O . VAL A 1 21 ? 7.727 -5.787 -6.318 1.00 0.00 21 VAL A O 3
ATOM 1537 N N . THR A 1 22 ? 6.620 -3.920 -5.724 1.00 0.00 22 THR A N 3
ATOM 1538 C CA . THR A 1 22 ? 5.395 -4.654 -5.405 1.00 0.00 22 THR A CA 3
ATOM 1539 C C . THR A 1 22 ? 4.718 -5.047 -6.696 1.00 0.00 22 THR A C 3
ATOM 1540 O O . THR A 1 22 ? 4.067 -6.079 -6.727 1.00 0.00 22 THR A O 3
ATOM 1551 N N . ILE A 1 23 ? 4.857 -4.243 -7.777 1.00 0.00 23 ILE A N 3
ATOM 1552 C CA . ILE A 1 23 ? 4.245 -4.605 -9.054 1.00 0.00 23 ILE A CA 3
ATOM 1553 C C . ILE A 1 23 ? 4.463 -6.063 -9.394 1.00 0.00 23 ILE A C 3
ATOM 1554 O O . ILE A 1 23 ? 3.573 -6.653 -9.986 1.00 0.00 23 ILE A O 3
ATOM 1570 N N . THR A 1 24 ? 5.618 -6.675 -9.042 1.00 0.00 24 THR A N 3
ATOM 1571 C CA . THR A 1 24 ? 5.826 -8.075 -9.403 1.00 0.00 24 THR A CA 3
ATOM 1572 C C . THR A 1 24 ? 4.862 -8.957 -8.639 1.00 0.00 24 THR A C 3
ATOM 1573 O O . THR A 1 24 ? 4.246 -9.804 -9.267 1.00 0.00 24 THR A O 3
ATOM 1584 N N . ILE A 1 25 ? 4.699 -8.797 -7.302 1.00 0.00 25 ILE A N 3
ATOM 1585 C CA . ILE A 1 25 ? 3.791 -9.689 -6.575 1.00 0.00 25 ILE A CA 3
ATOM 1586 C C . ILE A 1 25 ? 2.363 -9.342 -6.927 1.00 0.00 25 ILE A C 3
ATOM 1587 O O . ILE A 1 25 ? 1.579 -10.252 -7.139 1.00 0.00 25 ILE A O 3
ATOM 1603 N N . GLN A 1 26 ? 1.997 -8.042 -6.999 1.00 0.00 26 GLN A N 3
ATOM 1604 C CA . GLN A 1 26 ? 0.616 -7.686 -7.315 1.00 0.00 26 GLN A CA 3
ATOM 1605 C C . GLN A 1 26 ? 0.267 -8.220 -8.685 1.00 0.00 26 GLN A C 3
ATOM 1606 O O . GLN A 1 26 ? -0.783 -8.822 -8.843 1.00 0.00 26 GLN A O 3
ATOM 1620 N N . GLY A 1 27 ? 1.146 -8.002 -9.688 1.00 0.00 27 GLY A N 3
ATOM 1621 C CA . GLY A 1 27 ? 0.848 -8.474 -11.034 1.00 0.00 27 GLY A CA 3
ATOM 1622 C C . GLY A 1 27 ? 0.696 -9.972 -11.006 1.00 0.00 27 GLY A C 3
ATOM 1623 O O . GLY A 1 27 ? -0.377 -10.466 -11.308 1.00 0.00 27 GLY A O 3
ATOM 1627 N N . SER A 1 28 ? 1.762 -10.714 -10.633 1.00 0.00 28 SER A N 3
ATOM 1628 C CA . SER A 1 28 ? 1.674 -12.173 -10.646 1.00 0.00 28 SER A CA 3
ATOM 1629 C C . SER A 1 28 ? 0.480 -12.661 -9.856 1.00 0.00 28 SER A C 3
ATOM 1630 O O . SER A 1 28 ? -0.119 -13.647 -10.255 1.00 0.00 28 SER A O 3
ATOM 1638 N N . ALA A 1 29 ? 0.116 -11.995 -8.736 1.00 0.00 29 ALA A N 3
ATOM 1639 C CA . ALA A 1 29 ? -1.005 -12.477 -7.936 1.00 0.00 29 ALA A CA 3
ATOM 1640 C C . ALA A 1 29 ? -2.285 -12.380 -8.735 1.00 0.00 29 ALA A C 3
ATOM 1641 O O . ALA A 1 29 ? -2.968 -13.385 -8.852 1.00 0.00 29 ALA A O 3
ATOM 1648 N N . ARG A 1 30 ? -2.619 -11.183 -9.275 1.00 0.00 30 ARG A N 3
ATOM 1649 C CA . ARG A 1 30 ? -3.890 -10.991 -9.980 1.00 0.00 30 ARG A CA 3
ATOM 1650 C C . ARG A 1 30 ? -3.607 -10.752 -11.450 1.00 0.00 30 ARG A C 3
ATOM 1651 O O . ARG A 1 30 ? -4.043 -11.556 -12.258 1.00 0.00 30 ARG A O 3
ATOM 1672 N N . PHE A 1 31 ? -2.881 -9.668 -11.815 1.00 0.00 31 PHE A N 3
ATOM 1673 C CA . PHE A 1 31 ? -2.603 -9.358 -13.220 1.00 0.00 31 PHE A CA 3
ATOM 1674 C C . PHE A 1 31 ? -3.838 -8.776 -13.864 1.00 0.00 31 PHE A C 3
ATOM 1675 O O . PHE A 1 31 ? -3.806 -7.678 -14.396 1.00 0.00 31 PHE A O 3
ATOM 1693 N N . LEU A 1 1 ? -8.880 18.148 -3.641 1.00 0.00 1 LEU A N 4
ATOM 1694 C CA . LEU A 1 1 ? -8.391 18.214 -5.026 1.00 0.00 1 LEU A CA 4
ATOM 1695 C C . LEU A 1 1 ? -7.339 17.134 -5.189 1.00 0.00 1 LEU A C 4
ATOM 1696 O O . LEU A 1 1 ? -6.191 17.388 -4.861 1.00 0.00 1 LEU A O 4
ATOM 1714 N N . VAL A 1 2 ? -7.707 15.924 -5.679 1.00 0.00 2 VAL A N 4
ATOM 1715 C CA . VAL A 1 2 ? -6.720 14.851 -5.813 1.00 0.00 2 VAL A CA 4
ATOM 1716 C C . VAL A 1 2 ? -7.161 13.738 -6.745 1.00 0.00 2 VAL A C 4
ATOM 1717 O O . VAL A 1 2 ? -6.358 13.355 -7.581 1.00 0.00 2 VAL A O 4
ATOM 1730 N N . GLN A 1 3 ? -8.393 13.180 -6.648 1.00 0.00 3 GLN A N 4
ATOM 1731 C CA . GLN A 1 3 ? -8.732 12.043 -7.500 1.00 0.00 3 GLN A CA 4
ATOM 1732 C C . GLN A 1 3 ? -8.600 12.473 -8.945 1.00 0.00 3 GLN A C 4
ATOM 1733 O O . GLN A 1 3 ? -9.204 13.471 -9.307 1.00 0.00 3 GLN A O 4
ATOM 1747 N N . ARG A 1 4 ? -7.809 11.746 -9.769 1.00 0.00 4 ARG A N 4
ATOM 1748 C CA . ARG A 1 4 ? -7.544 12.175 -11.144 1.00 0.00 4 ARG A CA 4
ATOM 1749 C C . ARG A 1 4 ? -6.844 11.034 -11.851 1.00 0.00 4 ARG A C 4
ATOM 1750 O O . ARG A 1 4 ? -6.244 10.239 -11.146 1.00 0.00 4 ARG A O 4
ATOM 1771 N N . GLY A 1 5 ? -6.884 10.912 -13.196 1.00 0.00 5 GLY A N 4
ATOM 1772 C CA . GLY A 1 5 ? -6.172 9.815 -13.853 1.00 0.00 5 GLY A CA 4
ATOM 1773 C C . GLY A 1 5 ? -4.788 9.555 -13.297 1.00 0.00 5 GLY A C 4
ATOM 1774 O O . GLY A 1 5 ? -4.386 8.402 -13.269 1.00 0.00 5 GLY A O 4
ATOM 1778 N N . ARG A 1 6 ? -4.037 10.594 -12.861 1.00 0.00 6 ARG A N 4
ATOM 1779 C CA . ARG A 1 6 ? -2.688 10.372 -12.342 1.00 0.00 6 ARG A CA 4
ATOM 1780 C C . ARG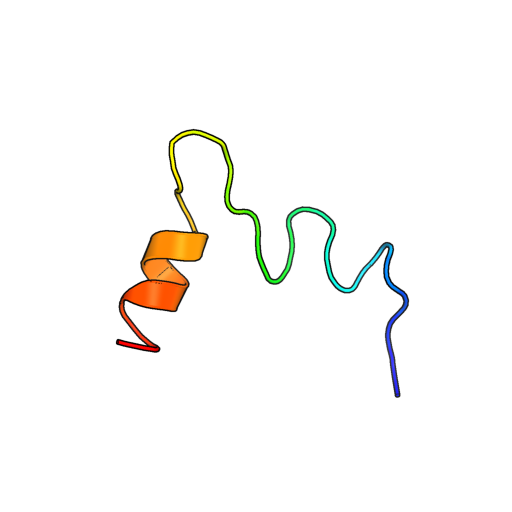 A 1 6 ? -2.783 9.714 -10.983 1.00 0.00 6 ARG A C 4
ATOM 1781 O O . ARG A 1 6 ? -2.168 8.679 -10.784 1.00 0.00 6 ARG A O 4
ATOM 1802 N N . PHE A 1 7 ? -3.535 10.303 -10.024 1.00 0.00 7 PHE A N 4
ATOM 1803 C CA . PHE A 1 7 ? -3.579 9.732 -8.678 1.00 0.00 7 PHE A CA 4
ATOM 1804 C C . PHE A 1 7 ? -4.224 8.365 -8.727 1.00 0.00 7 PHE A C 4
ATOM 1805 O O . PHE A 1 7 ? -3.751 7.481 -8.031 1.00 0.00 7 PHE A O 4
ATOM 1822 N N . GLY A 1 8 ? -5.281 8.146 -9.540 1.00 0.00 8 GLY A N 4
ATOM 1823 C CA . GLY A 1 8 ? -5.844 6.803 -9.670 1.00 0.00 8 GLY A CA 4
ATOM 1824 C C . GLY A 1 8 ? -5.034 6.021 -10.678 1.00 0.00 8 GLY A C 4
ATOM 1825 O O . GLY A 1 8 ? -5.595 5.609 -11.680 1.00 0.00 8 GLY A O 4
ATOM 1829 N N . ARG A 1 9 ? -3.720 5.810 -10.419 1.00 0.00 9 ARG A N 4
ATOM 1830 C CA . ARG A 1 9 ? -2.858 5.096 -11.365 1.00 0.00 9 ARG A CA 4
ATOM 1831 C C . ARG A 1 9 ? -1.445 5.037 -10.821 1.00 0.00 9 ARG A C 4
ATOM 1832 O O . ARG A 1 9 ? -0.912 3.948 -10.666 1.00 0.00 9 ARG A O 4
ATOM 1853 N N . PHE A 1 10 ? -0.824 6.210 -10.547 1.00 0.00 10 PHE A N 4
ATOM 1854 C CA . PHE A 1 10 ? 0.575 6.251 -10.124 1.00 0.00 10 PHE A CA 4
ATOM 1855 C C . PHE A 1 10 ? 0.639 6.053 -8.627 1.00 0.00 10 PHE A C 4
ATOM 1856 O O . PHE A 1 10 ? 1.058 6.965 -7.934 1.00 0.00 10 PHE A O 4
ATOM 1873 N N . LEU A 1 11 ? 0.213 4.855 -8.154 1.00 0.00 11 LEU A N 4
ATOM 1874 C CA . LEU A 1 11 ? 0.125 4.526 -6.725 1.00 0.00 11 LEU A CA 4
ATOM 1875 C C . LEU A 1 11 ? -0.884 3.405 -6.564 1.00 0.00 11 LEU A C 4
ATOM 1876 O O . LEU A 1 11 ? -0.624 2.494 -5.792 1.00 0.00 11 LEU A O 4
ATOM 1892 N N . ARG A 1 12 ? -2.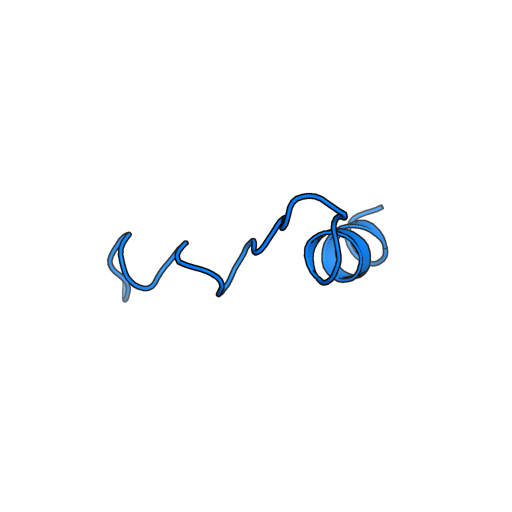033 3.427 -7.286 1.00 0.00 12 ARG A N 4
ATOM 1893 C CA . ARG A 1 12 ? -2.953 2.293 -7.237 1.00 0.00 12 ARG A CA 4
ATOM 1894 C C . ARG A 1 12 ? -2.488 1.207 -8.184 1.00 0.00 12 ARG A C 4
ATOM 1895 O O . ARG A 1 12 ? -2.361 0.069 -7.760 1.00 0.00 12 ARG A O 4
ATOM 1916 N N . LYS A 1 13 ? -2.268 1.538 -9.479 1.00 0.00 13 LYS A N 4
ATOM 1917 C CA . LYS A 1 13 ? -2.092 0.503 -10.499 1.00 0.00 13 LYS A CA 4
ATOM 1918 C C . LYS A 1 13 ? -0.635 0.183 -10.741 1.00 0.00 13 LYS A C 4
ATOM 1919 O O . LYS A 1 13 ? -0.277 -0.975 -10.601 1.00 0.00 13 LYS A O 4
ATOM 1938 N N . ILE A 1 14 ? 0.208 1.170 -11.126 1.00 0.00 14 ILE A N 4
ATOM 1939 C CA . ILE A 1 14 ? 1.592 0.863 -11.513 1.00 0.00 14 ILE A CA 4
ATOM 1940 C C . ILE A 1 14 ? 2.479 0.787 -10.286 1.00 0.00 14 ILE A C 4
ATOM 1941 O O . ILE A 1 14 ? 3.503 0.126 -10.354 1.00 0.00 14 ILE A O 4
ATOM 1957 N N . ARG A 1 15 ? 2.129 1.461 -9.164 1.00 0.00 15 ARG A N 4
ATOM 1958 C CA . ARG A 1 15 ? 3.011 1.512 -7.998 1.00 0.00 15 ARG A CA 4
ATOM 1959 C C . ARG A 1 15 ? 2.213 1.030 -6.807 1.00 0.00 15 ARG A C 4
ATOM 1960 O O . ARG A 1 15 ? 1.915 1.800 -5.909 1.00 0.00 15 ARG A O 4
ATOM 1981 N N . ARG A 1 16 ? 1.860 -0.276 -6.791 1.00 0.00 16 ARG A N 4
ATOM 1982 C CA . ARG A 1 16 ? 1.122 -0.837 -5.659 1.00 0.00 16 ARG A CA 4
ATOM 1983 C C . ARG A 1 16 ? 1.670 -0.355 -4.332 1.00 0.00 16 ARG A C 4
ATOM 1984 O O . ARG A 1 16 ? 0.875 0.097 -3.521 1.00 0.00 16 ARG A O 4
ATOM 2005 N N . PHE A 1 17 ? 3.000 -0.468 -4.093 1.00 0.00 17 PHE A N 4
ATOM 2006 C CA . PHE A 1 17 ? 3.553 -0.179 -2.766 1.00 0.00 17 PHE A CA 4
ATOM 2007 C C . PHE A 1 17 ? 4.674 0.834 -2.856 1.00 0.00 17 PHE A C 4
ATOM 2008 O O . PHE A 1 17 ? 5.228 0.994 -3.931 1.00 0.00 17 PHE A O 4
ATOM 2025 N N . ARG A 1 18 ? 4.977 1.530 -1.731 1.00 0.00 18 ARG A N 4
ATOM 2026 C CA . ARG A 1 18 ? 5.896 2.672 -1.737 1.00 0.00 18 ARG A CA 4
ATOM 2027 C C . ARG A 1 18 ? 7.020 2.571 -2.764 1.00 0.00 18 ARG A C 4
ATOM 2028 O O . ARG A 1 18 ? 6.940 3.315 -3.731 1.00 0.00 18 ARG A O 4
ATOM 2049 N N . PRO A 1 19 ? 8.078 1.723 -2.672 1.00 0.00 19 PRO A N 4
ATOM 2050 C CA . PRO A 1 19 ? 9.133 1.747 -3.680 1.00 0.00 19 PRO A CA 4
ATOM 2051 C C . PRO A 1 19 ? 8.820 0.866 -4.874 1.00 0.00 19 PRO A C 4
ATOM 2052 O O . PRO A 1 19 ? 9.674 0.078 -5.250 1.00 0.00 19 PRO A O 4
ATOM 2063 N N . LYS A 1 20 ? 7.624 1.002 -5.497 1.00 0.00 20 LYS A N 4
ATOM 2064 C CA . LYS A 1 20 ? 7.317 0.290 -6.743 1.00 0.00 20 LYS A CA 4
ATOM 2065 C C . LYS A 1 20 ? 7.945 -1.088 -6.810 1.00 0.00 20 LYS A C 4
ATOM 2066 O O . LYS A 1 20 ? 8.803 -1.312 -7.649 1.00 0.00 20 LYS A O 4
ATOM 2085 N N . VAL A 1 21 ? 7.510 -2.015 -5.918 1.00 0.00 21 VAL A N 4
ATOM 2086 C CA . VAL A 1 21 ? 8.052 -3.383 -5.902 1.00 0.00 21 VAL A CA 4
ATOM 2087 C C . VAL A 1 21 ? 6.974 -4.446 -5.788 1.00 0.00 21 VAL A C 4
ATOM 2088 O O . VAL A 1 21 ? 7.041 -5.413 -6.532 1.00 0.00 21 VAL A O 4
ATOM 2101 N N . THR A 1 22 ? 5.960 -4.317 -4.896 1.00 0.00 22 THR A N 4
ATOM 2102 C CA . THR A 1 22 ? 4.861 -5.286 -4.874 1.00 0.00 22 THR A CA 4
ATOM 2103 C C . THR A 1 22 ? 4.300 -5.412 -6.272 1.00 0.00 22 THR A C 4
ATOM 2104 O O . THR A 1 22 ? 3.896 -6.500 -6.651 1.00 0.00 22 THR A O 4
ATOM 2115 N N . ILE A 1 23 ? 4.277 -4.310 -7.058 1.00 0.00 23 ILE A N 4
ATOM 2116 C CA . ILE A 1 23 ? 3.797 -4.391 -8.436 1.00 0.00 23 ILE A CA 4
ATOM 2117 C C . ILE A 1 23 ? 4.307 -5.618 -9.164 1.00 0.00 23 ILE A C 4
ATOM 2118 O O . ILE A 1 23 ? 3.582 -6.157 -9.985 1.00 0.00 23 ILE A O 4
ATOM 2134 N N . THR A 1 24 ? 5.549 -6.087 -8.904 1.00 0.00 24 THR A N 4
ATOM 2135 C CA . THR A 1 24 ? 6.048 -7.250 -9.633 1.00 0.00 24 THR A CA 4
ATOM 2136 C C . THR A 1 24 ? 5.329 -8.505 -9.183 1.00 0.00 24 THR A C 4
ATOM 2137 O O . THR A 1 24 ? 4.992 -9.312 -10.035 1.00 0.00 24 THR A O 4
ATOM 2148 N N . ILE A 1 25 ? 5.085 -8.706 -7.864 1.00 0.00 25 ILE A N 4
ATOM 2149 C CA . ILE A 1 25 ? 4.481 -9.964 -7.412 1.00 0.00 25 ILE A CA 4
ATOM 2150 C C . ILE A 1 25 ? 2.988 -9.981 -7.648 1.00 0.00 25 ILE A C 4
ATOM 2151 O O . ILE A 1 25 ? 2.473 -11.043 -7.959 1.00 0.00 25 ILE A O 4
ATOM 2167 N N . GLN A 1 26 ? 2.264 -8.845 -7.498 1.00 0.00 26 GLN A N 4
ATOM 2168 C CA . GLN A 1 26 ? 0.803 -8.894 -7.603 1.00 0.00 26 GLN A CA 4
ATOM 2169 C C . GLN A 1 26 ? 0.365 -9.591 -8.871 1.00 0.00 26 GLN A C 4
ATOM 2170 O O . GLN A 1 26 ? -0.667 -10.243 -8.852 1.00 0.00 26 GLN A O 4
ATOM 2184 N N . GLY A 1 27 ? 1.125 -9.468 -9.986 1.00 0.00 27 GLY A N 4
ATOM 2185 C CA . GLY A 1 27 ? 0.711 -10.126 -11.221 1.00 0.00 27 GLY A CA 4
ATOM 2186 C C . GLY A 1 27 ? 0.479 -11.596 -10.975 1.00 0.00 27 GLY A C 4
ATOM 2187 O O . GLY A 1 27 ? -0.612 -12.076 -11.238 1.00 0.00 27 GLY A O 4
ATOM 2191 N N . SER A 1 28 ? 1.499 -12.326 -10.466 1.00 0.00 28 SER A N 4
ATOM 2192 C CA . SER A 1 28 ? 1.309 -13.750 -10.200 1.00 0.00 28 SER A CA 4
ATOM 2193 C C . SER A 1 28 ? 0.538 -13.903 -8.907 1.00 0.00 28 SER A C 4
ATOM 2194 O O . SER A 1 28 ? -0.523 -14.508 -8.937 1.00 0.00 28 SER A O 4
ATOM 2202 N N . ALA A 1 29 ? 1.054 -13.361 -7.778 1.00 0.00 29 ALA A N 4
ATOM 2203 C CA . ALA A 1 29 ? 0.370 -13.455 -6.485 1.00 0.00 29 ALA A CA 4
ATOM 2204 C C . ALA A 1 29 ? 0.275 -14.881 -5.980 1.00 0.00 29 ALA A C 4
ATOM 2205 O O . ALA A 1 29 ? 0.923 -15.186 -4.991 1.00 0.00 29 ALA A O 4
ATOM 2212 N N . ARG A 1 30 ? -0.532 -15.766 -6.613 1.00 0.00 30 ARG A N 4
ATOM 2213 C CA . ARG A 1 30 ? -0.732 -17.110 -6.072 1.00 0.00 30 ARG A CA 4
ATOM 2214 C C . ARG A 1 30 ? -1.197 -16.960 -4.641 1.00 0.00 30 ARG A C 4
ATOM 2215 O O . ARG A 1 30 ? -0.574 -17.504 -3.743 1.00 0.00 30 ARG A O 4
ATOM 2236 N N . PHE A 1 31 ? -2.295 -16.193 -4.434 1.00 0.00 31 PHE A N 4
ATOM 2237 C CA . PHE A 1 31 ? -2.774 -15.919 -3.081 1.00 0.00 31 PHE A CA 4
ATOM 2238 C C . PHE A 1 31 ? -1.651 -15.292 -2.289 1.00 0.00 31 PHE A C 4
ATOM 2239 O O . PHE A 1 31 ? -1.308 -14.146 -2.531 1.00 0.00 31 PHE A O 4
ATOM 2257 N N . LEU A 1 1 ? -9.070 9.042 -7.126 1.00 0.00 1 LEU A N 5
ATOM 2258 C CA . LEU A 1 1 ? -9.726 10.048 -7.975 1.00 0.00 1 LEU A CA 5
ATOM 2259 C C . LEU A 1 1 ? -8.703 11.100 -8.363 1.00 0.00 1 LEU A C 5
ATOM 2260 O O . LEU A 1 1 ? -8.710 12.177 -7.787 1.00 0.00 1 LEU A O 5
ATOM 2278 N N . VAL A 1 2 ? -7.807 10.789 -9.331 1.00 0.00 2 VAL A N 5
ATOM 2279 C CA . VAL A 1 2 ? -6.782 11.744 -9.762 1.00 0.00 2 VAL A CA 5
ATOM 2280 C C . VAL A 1 2 ? -7.127 12.268 -11.139 1.00 0.00 2 VAL A C 5
ATOM 2281 O O . VAL A 1 2 ? -7.269 13.472 -11.288 1.00 0.00 2 VAL A O 5
ATOM 2294 N N . GLN A 1 3 ? -7.252 11.388 -12.162 1.00 0.00 3 GLN A N 5
ATOM 2295 C CA . GLN A 1 3 ? -7.422 11.860 -13.538 1.00 0.00 3 GLN A CA 5
ATOM 2296 C C . GLN A 1 3 ? -7.808 10.711 -14.452 1.00 0.00 3 GLN A C 5
ATOM 2297 O O . GLN A 1 3 ? -8.837 10.797 -15.102 1.00 0.00 3 GLN A O 5
ATOM 2311 N N . ARG A 1 4 ? -6.987 9.635 -14.506 1.00 0.00 4 ARG A N 5
ATOM 2312 C CA . ARG A 1 4 ? -7.279 8.476 -15.350 1.00 0.00 4 ARG A CA 5
ATOM 2313 C C . ARG A 1 4 ? -7.085 7.233 -14.511 1.00 0.00 4 ARG A C 5
ATOM 2314 O O . ARG A 1 4 ? -6.500 7.333 -13.445 1.00 0.00 4 ARG A O 5
ATOM 2335 N N . GLY A 1 5 ? -7.559 6.052 -14.975 1.00 0.00 5 GLY A N 5
ATOM 2336 C CA . GLY A 1 5 ? -7.321 4.828 -14.215 1.00 0.00 5 GLY A CA 5
ATOM 2337 C C . GLY A 1 5 ? -5.834 4.628 -14.046 1.00 0.00 5 GLY A C 5
ATOM 2338 O O . GLY A 1 5 ? -5.401 4.243 -12.972 1.00 0.00 5 GLY A O 5
ATOM 2342 N N . ARG A 1 6 ? -5.046 4.900 -15.111 1.00 0.00 6 ARG A N 5
ATOM 2343 C CA . ARG A 1 6 ? -3.593 4.807 -14.999 1.00 0.00 6 ARG A CA 5
ATOM 2344 C C . ARG A 1 6 ? -3.110 5.652 -13.840 1.00 0.00 6 ARG A C 5
ATOM 2345 O O . ARG A 1 6 ? -2.373 5.145 -13.009 1.00 0.00 6 ARG A O 5
ATOM 2366 N N . PHE A 1 7 ? -3.503 6.948 -13.786 1.00 0.00 7 PHE A N 5
ATOM 2367 C CA . PHE A 1 7 ? -2.935 7.851 -12.784 1.00 0.00 7 PHE A CA 5
ATOM 2368 C C . PHE A 1 7 ? -3.694 7.843 -11.475 1.00 0.00 7 PHE A C 5
ATOM 2369 O O . PHE A 1 7 ? -3.260 8.540 -10.571 1.00 0.00 7 PHE A O 5
ATOM 2386 N N . GLY A 1 8 ? -4.803 7.080 -11.324 1.00 0.00 8 GLY A N 5
ATOM 2387 C CA . GLY A 1 8 ? -5.451 6.993 -10.019 1.00 0.00 8 GLY A CA 5
ATOM 2388 C C . GLY A 1 8 ? -4.571 6.135 -9.145 1.00 0.00 8 GLY A C 5
ATOM 2389 O O . GLY A 1 8 ? -3.836 6.672 -8.330 1.00 0.00 8 GLY A O 5
ATOM 2393 N N . ARG A 1 9 ? -4.637 4.797 -9.334 1.00 0.00 9 ARG A N 5
ATOM 2394 C CA . ARG A 1 9 ? -3.804 3.872 -8.561 1.00 0.00 9 ARG A CA 5
ATOM 2395 C C . ARG A 1 9 ? -2.388 4.393 -8.360 1.00 0.00 9 ARG A C 5
ATOM 2396 O O . ARG A 1 9 ? -2.056 4.735 -7.236 1.00 0.00 9 ARG A O 5
ATOM 2417 N N . PHE A 1 10 ? -1.549 4.494 -9.416 1.00 0.00 10 PHE A N 5
ATOM 2418 C CA . PHE A 1 10 ? -0.260 5.187 -9.328 1.00 0.00 10 PHE A CA 5
ATOM 2419 C C . PHE A 1 10 ? 0.538 5.023 -8.050 1.00 0.00 10 PHE A C 5
ATOM 2420 O O . PHE A 1 10 ? 1.201 5.979 -7.684 1.00 0.00 10 PHE A O 5
ATOM 2437 N N . LEU A 1 11 ? 0.495 3.843 -7.386 1.00 0.00 11 LEU A N 5
ATOM 2438 C CA . LEU A 1 11 ? 1.262 3.573 -6.161 1.00 0.00 11 LEU A CA 5
ATOM 2439 C C . LEU A 1 11 ? 0.490 2.582 -5.316 1.00 0.00 11 LEU A C 5
ATOM 2440 O O . LEU A 1 11 ? 1.096 1.676 -4.767 1.00 0.00 11 LEU A O 5
ATOM 2456 N N . ARG A 1 12 ? -0.850 2.730 -5.209 1.00 0.00 12 ARG A N 5
ATOM 2457 C CA . ARG A 1 12 ? -1.625 1.768 -4.432 1.00 0.00 12 ARG A CA 5
ATOM 2458 C C . ARG A 1 12 ? -1.632 0.420 -5.119 1.00 0.00 12 ARG A C 5
ATOM 2459 O O . ARG A 1 12 ? -1.642 -0.574 -4.410 1.00 0.00 12 ARG A O 5
ATOM 2480 N N . LYS A 1 13 ? -1.640 0.357 -6.474 1.00 0.00 13 LYS A N 5
ATOM 2481 C CA . LYS A 1 13 ? -1.761 -0.928 -7.168 1.00 0.00 13 LYS A CA 5
ATOM 2482 C C . LYS A 1 13 ? -0.826 -1.055 -8.354 1.00 0.00 13 LYS A C 5
ATOM 2483 O O . LYS A 1 13 ? -1.139 -1.842 -9.234 1.00 0.00 13 LYS A O 5
ATOM 2502 N N . ILE A 1 14 ? 0.316 -0.326 -8.415 1.00 0.00 14 ILE A N 5
ATOM 2503 C CA . ILE A 1 14 ? 1.244 -0.496 -9.541 1.00 0.00 14 ILE A CA 5
ATOM 2504 C C . ILE A 1 14 ? 2.652 -0.062 -9.167 1.00 0.00 14 ILE A C 5
ATOM 2505 O O . ILE A 1 14 ? 3.550 -0.879 -9.294 1.00 0.00 14 ILE A O 5
ATOM 2521 N N . ARG A 1 15 ? 2.871 1.184 -8.682 1.00 0.00 15 ARG A N 5
ATOM 2522 C CA . ARG A 1 15 ? 4.170 1.584 -8.128 1.00 0.00 15 ARG A CA 5
ATOM 2523 C C . ARG A 1 15 ? 5.305 1.498 -9.126 1.00 0.00 15 ARG A C 5
ATOM 2524 O O . ARG A 1 15 ? 5.744 2.544 -9.582 1.00 0.00 15 ARG A O 5
ATOM 2545 N N . ARG A 1 16 ? 5.805 0.295 -9.491 1.00 0.00 16 ARG A N 5
ATOM 2546 C CA . ARG A 1 16 ? 6.860 0.205 -10.497 1.00 0.00 16 ARG A CA 5
ATOM 2547 C C . ARG A 1 16 ? 8.012 1.099 -10.101 1.00 0.00 16 ARG A C 5
ATOM 2548 O O . ARG A 1 16 ? 8.429 1.940 -10.882 1.00 0.00 16 ARG A O 5
ATOM 2569 N N . PHE A 1 17 ? 8.536 0.911 -8.865 1.00 0.00 17 PHE A N 5
ATOM 2570 C CA . PHE A 1 17 ? 9.708 1.677 -8.432 1.00 0.00 17 PHE A CA 5
ATOM 2571 C C . PHE A 1 17 ? 10.914 1.169 -9.196 1.00 0.00 17 PHE A C 5
ATOM 2572 O O . PHE A 1 17 ? 10.801 0.154 -9.866 1.00 0.00 17 PHE A O 5
ATOM 2589 N N . ARG A 1 18 ? 12.080 1.854 -9.101 1.00 0.00 18 ARG A N 5
ATOM 2590 C CA . ARG A 1 18 ? 13.284 1.364 -9.775 1.00 0.00 18 ARG A CA 5
ATOM 2591 C C . ARG A 1 18 ? 13.534 -0.092 -9.412 1.00 0.00 18 ARG A C 5
ATOM 2592 O O . ARG A 1 18 ? 13.430 -0.902 -10.319 1.00 0.00 18 ARG A O 5
ATOM 2613 N N . PRO A 1 19 ? 13.841 -0.532 -8.162 1.00 0.00 19 PRO A N 5
ATOM 2614 C CA . PRO A 1 19 ? 13.991 -1.963 -7.917 1.00 0.00 19 PRO A CA 5
ATOM 2615 C C . PRO A 1 19 ? 12.713 -2.739 -8.150 1.00 0.00 19 PRO A C 5
ATOM 2616 O O . PRO A 1 19 ? 12.832 -3.944 -8.295 1.00 0.00 19 PRO A O 5
ATOM 2627 N N . LYS A 1 20 ? 11.523 -2.088 -8.189 1.00 0.00 20 LYS A N 5
ATOM 2628 C CA . LYS A 1 20 ? 10.252 -2.774 -8.445 1.00 0.00 20 LYS A CA 5
ATOM 2629 C C . LYS A 1 20 ? 9.738 -3.277 -7.115 1.00 0.00 20 LYS A C 5
ATOM 2630 O O . LYS A 1 20 ? 10.518 -3.910 -6.421 1.00 0.00 20 LYS A O 5
ATOM 2649 N N . VAL A 1 21 ? 8.465 -2.993 -6.733 1.00 0.00 21 VAL A N 5
ATOM 2650 C CA . VAL A 1 21 ? 7.982 -3.331 -5.393 1.00 0.00 21 VAL A CA 5
ATOM 2651 C C . VAL A 1 21 ? 6.601 -3.951 -5.471 1.00 0.00 21 VAL A C 5
ATOM 2652 O O . VAL A 1 21 ? 6.483 -5.119 -5.136 1.00 0.00 21 VAL A O 5
ATOM 2665 N N . THR A 1 22 ? 5.537 -3.219 -5.888 1.00 0.00 22 THR A N 5
ATOM 2666 C CA . THR A 1 22 ? 4.211 -3.837 -5.974 1.00 0.00 22 THR A CA 5
ATOM 2667 C C . THR A 1 22 ? 4.050 -4.475 -7.334 1.00 0.00 22 THR A C 5
ATOM 2668 O O . THR A 1 22 ? 3.579 -5.598 -7.388 1.00 0.00 22 THR A O 5
ATOM 2679 N N . ILE A 1 23 ? 4.426 -3.795 -8.444 1.00 0.00 23 ILE A N 5
ATOM 2680 C CA . ILE A 1 23 ? 4.276 -4.387 -9.777 1.00 0.00 23 ILE A CA 5
ATOM 2681 C C . ILE A 1 23 ? 4.574 -5.874 -9.780 1.00 0.00 23 ILE A C 5
ATOM 2682 O O . ILE A 1 23 ? 3.868 -6.607 -10.453 1.00 0.00 23 ILE A O 5
ATOM 2698 N N . THR A 1 24 ? 5.601 -6.359 -9.039 1.00 0.00 24 THR A N 5
ATOM 2699 C CA . THR A 1 24 ? 5.885 -7.794 -9.052 1.00 0.00 24 THR A CA 5
ATOM 2700 C C . THR A 1 24 ? 4.773 -8.557 -8.370 1.00 0.00 24 THR A C 5
ATOM 2701 O O . THR A 1 24 ? 4.362 -9.574 -8.909 1.00 0.00 24 THR A O 5
ATOM 2712 N N . ILE A 1 25 ? 4.262 -8.105 -7.198 1.00 0.00 25 ILE A N 5
ATOM 2713 C CA . ILE A 1 25 ? 3.178 -8.845 -6.544 1.00 0.00 25 ILE A CA 5
ATOM 2714 C C . ILE A 1 25 ? 1.928 -8.721 -7.381 1.00 0.00 25 ILE A C 5
ATOM 2715 O O . ILE A 1 25 ? 1.133 -9.646 -7.371 1.00 0.00 25 ILE A O 5
ATOM 2731 N N . GLN A 1 26 ? 1.727 -7.603 -8.120 1.00 0.00 26 GLN A N 5
ATOM 2732 C CA . GLN A 1 26 ? 0.570 -7.512 -9.007 1.00 0.00 26 GLN A CA 5
ATOM 2733 C C . GLN A 1 26 ? 0.677 -8.658 -9.989 1.00 0.00 26 GLN A C 5
ATOM 2734 O O . GLN A 1 26 ? -0.299 -9.363 -10.194 1.00 0.00 26 GLN A O 5
ATOM 2748 N N . GLY A 1 27 ? 1.868 -8.865 -10.596 1.00 0.00 27 GLY A N 5
ATOM 2749 C CA . GLY A 1 27 ? 2.032 -9.978 -11.527 1.00 0.00 27 GLY A CA 5
ATOM 2750 C C . GLY A 1 27 ? 1.748 -11.289 -10.834 1.00 0.00 27 GLY A C 5
ATOM 2751 O O . GLY A 1 27 ? 0.982 -12.085 -11.355 1.00 0.00 27 GLY A O 5
ATOM 2755 N N . SER A 1 28 ? 2.361 -11.529 -9.652 1.00 0.00 28 SER A N 5
ATOM 2756 C CA . SER A 1 28 ? 2.115 -12.779 -8.936 1.00 0.00 28 SER A CA 5
ATOM 2757 C C . SER A 1 28 ? 0.635 -12.984 -8.703 1.00 0.00 28 SER A C 5
ATOM 2758 O O . SER A 1 28 ? 0.194 -14.120 -8.751 1.00 0.00 28 SER A O 5
ATOM 2766 N N . ALA A 1 29 ? -0.121 -11.891 -8.438 1.00 0.00 29 ALA A N 5
ATOM 2767 C CA . ALA A 1 29 ? -1.552 -11.987 -8.152 1.00 0.00 29 ALA A CA 5
ATOM 2768 C C . ALA A 1 29 ? -1.736 -12.540 -6.754 1.00 0.00 29 ALA A C 5
ATOM 2769 O O . ALA A 1 29 ? -2.147 -11.781 -5.890 1.00 0.00 29 ALA A O 5
ATOM 2776 N N . ARG A 1 30 ? -1.436 -13.837 -6.500 1.00 0.00 30 ARG A N 5
ATOM 2777 C CA . ARG A 1 30 ? -1.600 -14.394 -5.157 1.00 0.00 30 ARG A CA 5
ATOM 2778 C C . ARG A 1 30 ? -0.522 -15.419 -4.861 1.00 0.00 30 ARG A C 5
ATOM 2779 O O . ARG A 1 30 ? 0.299 -15.162 -3.994 1.00 0.00 30 ARG A O 5
ATOM 2800 N N . PHE A 1 31 ? -0.507 -16.587 -5.547 1.00 0.00 31 PHE A N 5
ATOM 2801 C CA . PHE A 1 31 ? 0.456 -17.637 -5.209 1.00 0.00 31 PHE A CA 5
ATOM 2802 C C . PHE A 1 31 ? 1.690 -17.477 -6.059 1.00 0.00 31 PHE A C 5
ATOM 2803 O O . PHE A 1 31 ? 2.761 -17.926 -5.683 1.00 0.00 31 PHE A O 5
ATOM 2821 N N . LEU A 1 1 ? -4.985 7.327 -24.543 1.00 0.00 1 LEU A N 6
ATOM 2822 C CA . LEU A 1 1 ? -4.341 6.009 -24.654 1.00 0.00 1 LEU A CA 6
ATOM 2823 C C . LEU A 1 1 ? -4.105 5.415 -23.276 1.00 0.00 1 LEU A C 6
ATOM 2824 O O . LEU A 1 1 ? -4.633 4.346 -23.008 1.00 0.00 1 LEU A O 6
ATOM 2842 N N . VAL A 1 2 ? -3.330 6.085 -22.388 1.00 0.00 2 VAL A N 6
ATOM 2843 C CA . VAL A 1 2 ? -3.122 5.573 -21.034 1.00 0.00 2 VAL A CA 6
ATOM 2844 C C . VAL A 1 2 ? -3.245 6.712 -20.044 1.00 0.00 2 VAL A C 6
ATOM 2845 O O . VAL A 1 2 ? -2.497 6.758 -19.080 1.00 0.00 2 VAL A O 6
ATOM 2858 N N . GLN A 1 3 ? -4.210 7.638 -20.268 1.00 0.00 3 GLN A N 6
ATOM 2859 C CA . GLN A 1 3 ? -4.442 8.722 -19.316 1.00 0.00 3 GLN A CA 6
ATOM 2860 C C . GLN A 1 3 ? -5.472 8.186 -18.355 1.00 0.00 3 GLN A C 6
ATOM 2861 O O . GLN A 1 3 ? -6.626 8.580 -18.416 1.00 0.00 3 GLN A O 6
ATOM 2875 N N . ARG A 1 4 ? -5.052 7.264 -17.459 1.00 0.00 4 ARG A N 6
ATOM 2876 C CA . ARG A 1 4 ? -5.982 6.655 -16.511 1.00 0.00 4 ARG A CA 6
ATOM 2877 C C . ARG A 1 4 ? -5.967 7.577 -15.317 1.00 0.00 4 ARG A C 6
ATOM 2878 O O . ARG A 1 4 ? -5.459 7.187 -14.280 1.00 0.00 4 ARG A O 6
ATOM 2899 N N . GLY A 1 5 ? -6.478 8.822 -15.447 1.00 0.00 5 GLY A N 6
ATOM 2900 C CA . GLY A 1 5 ? -6.219 9.816 -14.409 1.00 0.00 5 GLY A CA 6
ATOM 2901 C C . GLY A 1 5 ? -4.728 10.059 -14.336 1.00 0.00 5 GLY A C 6
ATOM 2902 O O . GLY A 1 5 ? -4.210 10.231 -13.244 1.00 0.00 5 GLY A O 6
ATOM 2906 N N . ARG A 1 6 ? -4.028 10.058 -15.498 1.00 0.00 6 ARG A N 6
ATOM 2907 C CA . ARG A 1 6 ? -2.570 10.217 -15.514 1.00 0.00 6 ARG A CA 6
ATOM 2908 C C . ARG A 1 6 ? -1.859 9.244 -14.588 1.00 0.00 6 ARG A C 6
ATOM 2909 O O . ARG A 1 6 ? -0.705 9.490 -14.280 1.00 0.00 6 ARG A O 6
ATOM 2930 N N . PHE A 1 7 ? -2.513 8.147 -14.140 1.00 0.00 7 PHE A N 6
ATOM 2931 C CA . PHE A 1 7 ? -1.953 7.253 -13.120 1.00 0.00 7 PHE A CA 6
ATOM 2932 C C . PHE A 1 7 ? -3.113 6.519 -12.477 1.00 0.00 7 PHE A C 6
ATOM 2933 O O . PHE A 1 7 ? -3.048 5.306 -12.351 1.00 0.00 7 PHE A O 6
ATOM 2950 N N . GLY A 1 8 ? -4.184 7.244 -12.071 1.00 0.00 8 GLY A N 6
ATOM 2951 C CA . GLY A 1 8 ? -5.333 6.591 -11.450 1.00 0.00 8 GLY A CA 6
ATOM 2952 C C . GLY A 1 8 ? -5.028 6.197 -10.025 1.00 0.00 8 GLY A C 6
ATOM 2953 O O . GLY A 1 8 ? -5.590 6.797 -9.121 1.00 0.00 8 GLY A O 6
ATOM 2957 N N . ARG A 1 9 ? -4.142 5.193 -9.816 1.00 0.00 9 ARG A N 6
ATOM 2958 C CA . ARG A 1 9 ? -3.869 4.689 -8.472 1.00 0.00 9 ARG A CA 6
ATOM 2959 C C . ARG A 1 9 ? -2.529 5.169 -7.930 1.00 0.00 9 ARG A C 6
ATOM 2960 O O . ARG A 1 9 ? -2.489 5.606 -6.790 1.00 0.00 9 ARG A O 6
ATOM 2981 N N . PHE A 1 10 ? -1.426 5.088 -8.715 1.00 0.00 10 PHE A N 6
ATOM 2982 C CA . PHE A 1 10 ? -0.106 5.566 -8.271 1.00 0.00 10 PHE A CA 6
ATOM 2983 C C . PHE A 1 10 ? 0.508 4.841 -7.088 1.00 0.00 10 PHE A C 6
ATOM 2984 O O . PHE A 1 10 ? 1.509 5.342 -6.604 1.00 0.00 10 PHE A O 6
ATOM 3001 N N . LEU A 1 11 ? -0.019 3.687 -6.615 1.00 0.00 11 LEU A N 6
ATOM 3002 C CA . LEU A 1 11 ? 0.587 2.941 -5.500 1.00 0.00 11 LEU A CA 6
ATOM 3003 C C . LEU A 1 11 ? -0.436 2.022 -4.873 1.00 0.00 11 LEU A C 6
ATOM 3004 O O . LEU A 1 11 ? -0.089 0.904 -4.526 1.00 0.00 11 LEU A O 6
ATOM 3020 N N . ARG A 1 12 ? -1.704 2.468 -4.730 1.00 0.00 12 ARG A N 6
ATOM 3021 C CA . ARG A 1 12 ? -2.726 1.580 -4.183 1.00 0.00 12 ARG A CA 6
ATOM 3022 C C . ARG A 1 12 ? -2.771 0.301 -4.995 1.00 0.00 12 ARG A C 6
ATOM 3023 O O . ARG A 1 12 ? -2.976 -0.740 -4.390 1.00 0.00 12 ARG A O 6
ATOM 3044 N N . LYS A 1 13 ? -2.583 0.344 -6.340 1.00 0.00 13 LYS A N 6
ATOM 3045 C CA . LYS A 1 13 ? -2.695 -0.869 -7.154 1.00 0.00 13 LYS A CA 6
ATOM 3046 C C . LYS A 1 13 ? -1.750 -0.873 -8.345 1.00 0.00 13 LYS A C 6
ATOM 3047 O O . LYS A 1 13 ? -2.115 -1.459 -9.352 1.00 0.00 13 LYS A O 6
ATOM 3066 N N . ILE A 1 14 ? -0.541 -0.258 -8.283 1.00 0.00 14 ILE A N 6
ATOM 3067 C CA . ILE A 1 14 ? 0.367 -0.300 -9.438 1.00 0.00 14 ILE A CA 6
ATOM 3068 C C . ILE A 1 14 ? 1.792 0.032 -9.034 1.00 0.00 14 ILE A C 6
ATOM 3069 O O . ILE A 1 14 ? 2.652 -0.805 -9.256 1.00 0.00 14 ILE A O 6
ATOM 3085 N N . ARG A 1 15 ? 2.074 1.219 -8.445 1.00 0.00 15 ARG A N 6
ATOM 3086 C CA . ARG A 1 15 ? 3.431 1.559 -8.008 1.00 0.00 15 ARG A CA 6
ATOM 3087 C C . ARG A 1 15 ? 4.401 1.541 -9.174 1.00 0.00 15 ARG A C 6
ATOM 3088 O O . ARG A 1 15 ? 4.699 2.611 -9.683 1.00 0.00 15 ARG A O 6
ATOM 3109 N N . ARG A 1 16 ? 4.913 0.366 -9.616 1.00 0.00 16 ARG A N 6
ATOM 3110 C CA . ARG A 1 16 ? 5.881 0.326 -10.711 1.00 0.00 16 ARG A CA 6
ATOM 3111 C C . ARG A 1 16 ? 6.985 1.309 -10.397 1.00 0.00 16 ARG A C 6
ATOM 3112 O O . ARG A 1 16 ? 7.120 2.315 -11.077 1.00 0.00 16 ARG A O 6
ATOM 3133 N N . PHE A 1 17 ? 7.773 1.023 -9.334 1.00 0.00 17 PHE A N 6
ATOM 3134 C CA . PHE A 1 17 ? 8.807 1.966 -8.897 1.00 0.00 17 PHE A CA 6
ATOM 3135 C C . PHE A 1 17 ? 9.967 1.834 -9.861 1.00 0.00 17 PHE A C 6
ATOM 3136 O O . PHE A 1 17 ? 9.843 1.074 -10.810 1.00 0.00 17 PHE A O 6
ATOM 3153 N N . ARG A 1 18 ? 11.110 2.530 -9.652 1.00 0.00 18 ARG A N 6
ATOM 3154 C CA . ARG A 1 18 ? 12.246 2.346 -10.555 1.00 0.00 18 ARG A CA 6
ATOM 3155 C C . ARG A 1 18 ? 12.613 0.874 -10.647 1.00 0.00 18 ARG A C 6
ATOM 3156 O O . ARG A 1 18 ? 12.497 0.353 -11.747 1.00 0.00 18 ARG A O 6
ATOM 3177 N N . PRO A 1 19 ? 13.040 0.131 -9.594 1.00 0.00 19 PRO A N 6
ATOM 3178 C CA . PRO A 1 19 ? 13.313 -1.290 -9.777 1.00 0.00 19 PRO A CA 6
ATOM 3179 C C . PRO A 1 19 ? 12.066 -2.102 -10.049 1.00 0.00 19 PRO A C 6
ATOM 3180 O O . PRO A 1 19 ? 12.242 -3.226 -10.490 1.00 0.00 19 PRO A O 6
ATOM 3191 N N . LYS A 1 20 ? 10.839 -1.582 -9.796 1.00 0.00 20 LYS A N 6
ATOM 3192 C CA . LYS A 1 20 ? 9.607 -2.347 -10.018 1.00 0.00 20 LYS A CA 6
ATOM 3193 C C . LYS A 1 20 ? 9.479 -3.340 -8.885 1.00 0.00 20 LYS A C 6
ATOM 3194 O O . LYS A 1 20 ? 10.331 -4.210 -8.802 1.00 0.00 20 LYS A O 6
ATOM 3213 N N . VAL A 1 21 ? 8.456 -3.221 -8.000 1.00 0.00 21 VAL A N 6
ATOM 3214 C CA . VAL A 1 21 ? 8.414 -4.041 -6.791 1.00 0.00 21 VAL A CA 6
ATOM 3215 C C . VAL A 1 21 ? 6.987 -4.463 -6.485 1.00 0.00 21 VAL A C 6
ATOM 3216 O O . VAL A 1 21 ? 6.676 -5.626 -6.686 1.00 0.00 21 VAL A O 6
ATOM 3229 N N . THR A 1 22 ? 6.074 -3.588 -6.007 1.00 0.00 22 THR A N 6
ATOM 3230 C CA . THR A 1 22 ? 4.717 -4.059 -5.742 1.00 0.00 22 THR A CA 6
ATOM 3231 C C . THR A 1 22 ? 4.091 -4.491 -7.048 1.00 0.00 22 THR A C 6
ATOM 3232 O O . THR A 1 22 ? 3.383 -5.483 -7.030 1.00 0.00 22 THR A O 6
ATOM 3243 N N . ILE A 1 23 ? 4.334 -3.800 -8.189 1.00 0.00 23 ILE A N 6
ATOM 3244 C CA . ILE A 1 23 ? 3.778 -4.285 -9.456 1.00 0.00 23 ILE A CA 6
ATOM 3245 C C . ILE A 1 23 ? 4.121 -5.742 -9.661 1.00 0.00 23 ILE A C 6
ATOM 3246 O O . ILE A 1 23 ? 3.277 -6.474 -10.153 1.00 0.00 23 ILE A O 6
ATOM 3262 N N . THR A 1 24 ? 5.343 -6.195 -9.297 1.00 0.00 24 THR A N 6
ATOM 3263 C CA . THR A 1 24 ? 5.689 -7.597 -9.522 1.00 0.00 24 THR A CA 6
ATOM 3264 C C . THR A 1 24 ? 4.836 -8.453 -8.613 1.00 0.00 24 THR A C 6
ATOM 3265 O O . THR A 1 24 ? 4.373 -9.494 -9.051 1.00 0.00 24 THR A O 6
ATOM 3276 N N . ILE A 1 25 ? 4.613 -8.029 -7.349 1.00 0.00 25 ILE A N 6
ATOM 3277 C CA . ILE A 1 25 ? 3.755 -8.805 -6.454 1.00 0.00 25 ILE A CA 6
ATOM 3278 C C . ILE A 1 25 ? 2.352 -8.831 -7.023 1.00 0.00 25 ILE A C 6
ATOM 3279 O O . ILE A 1 25 ? 1.737 -9.885 -7.030 1.00 0.00 25 ILE A O 6
ATOM 3295 N N . GLN A 1 26 ? 1.819 -7.683 -7.497 1.00 0.00 26 GLN A N 6
ATOM 3296 C CA . GLN A 1 26 ? 0.447 -7.657 -8.001 1.00 0.00 26 GLN A CA 6
ATOM 3297 C C . GLN A 1 26 ? 0.336 -8.557 -9.211 1.00 0.00 26 GLN A C 6
ATOM 3298 O O . GLN A 1 26 ? -0.579 -9.365 -9.265 1.00 0.00 26 GLN A O 6
ATOM 3312 N N . GLY A 1 27 ? 1.263 -8.435 -10.188 1.00 0.00 27 GLY A N 6
ATOM 3313 C CA . GLY A 1 27 ? 1.202 -9.294 -11.367 1.00 0.00 27 GLY A CA 6
ATOM 3314 C C . GLY A 1 27 ? 1.275 -10.741 -10.949 1.00 0.00 27 GLY A C 6
ATOM 3315 O O . GLY A 1 27 ? 0.474 -11.537 -11.415 1.00 0.00 27 GLY A O 6
ATOM 3319 N N . SER A 1 28 ? 2.234 -11.093 -10.062 1.00 0.00 28 SER A N 6
ATOM 3320 C CA . SER A 1 28 ? 2.309 -12.468 -9.573 1.00 0.00 28 SER A CA 6
ATOM 3321 C C . SER A 1 28 ? 0.966 -12.863 -9.005 1.00 0.00 28 SER A C 6
ATOM 3322 O O . SER A 1 28 ? 0.534 -13.973 -9.269 1.00 0.00 28 SER A O 6
ATOM 3330 N N . ALA A 1 29 ? 0.314 -11.963 -8.230 1.00 0.00 29 ALA A N 6
ATOM 3331 C CA . ALA A 1 29 ? -0.991 -12.251 -7.628 1.00 0.00 29 ALA A CA 6
ATOM 3332 C C . ALA A 1 29 ? -0.821 -13.216 -6.475 1.00 0.00 29 ALA A C 6
ATOM 3333 O O . ALA A 1 29 ? -1.103 -12.834 -5.350 1.00 0.00 29 ALA A O 6
ATOM 3340 N N . ARG A 1 30 ? -0.356 -14.464 -6.722 1.00 0.00 30 ARG A N 6
ATOM 3341 C CA . ARG A 1 30 ? -0.149 -15.415 -5.629 1.00 0.00 30 ARG A CA 6
ATOM 3342 C C . ARG A 1 30 ? 0.961 -16.384 -5.987 1.00 0.00 30 ARG A C 6
ATOM 3343 O O . ARG A 1 30 ? 1.960 -16.412 -5.284 1.00 0.00 30 ARG A O 6
ATOM 3364 N N . PHE A 1 31 ? 0.827 -17.171 -7.082 1.00 0.00 31 PHE A N 6
ATOM 3365 C CA . PHE A 1 31 ? 1.945 -17.992 -7.544 1.00 0.00 31 PHE A CA 6
ATOM 3366 C C . PHE A 1 31 ? 2.832 -17.080 -8.355 1.00 0.00 31 PHE A C 6
ATOM 3367 O O . PHE A 1 31 ? 2.346 -16.367 -9.218 1.00 0.00 31 PHE A O 6
ATOM 3385 N N . LEU A 1 1 ? -9.925 7.986 -7.978 1.00 0.00 1 LEU A N 7
ATOM 3386 C CA . LEU A 1 1 ? -9.810 8.876 -9.143 1.00 0.00 1 LEU A CA 7
ATOM 3387 C C . LEU A 1 1 ? -9.631 10.299 -8.653 1.00 0.00 1 LEU A C 7
ATOM 3388 O O . LEU A 1 1 ? -10.598 11.042 -8.604 1.00 0.00 1 LEU A O 7
ATOM 3406 N N . VAL A 1 2 ? -8.393 10.691 -8.273 1.00 0.00 2 VAL A N 7
ATOM 3407 C CA . VAL A 1 2 ? -8.153 12.074 -7.861 1.00 0.00 2 VAL A CA 7
ATOM 3408 C C . VAL A 1 2 ? -8.019 12.952 -9.086 1.00 0.00 2 VAL A C 7
ATOM 3409 O O . VAL A 1 2 ? -8.392 14.111 -8.993 1.00 0.00 2 VAL A O 7
ATOM 3422 N N . GLN A 1 3 ? -7.503 12.445 -10.235 1.00 0.00 3 GLN A N 7
ATOM 3423 C CA . GLN A 1 3 ? -7.371 13.295 -11.424 1.00 0.00 3 GLN A CA 7
ATOM 3424 C C . GLN A 1 3 ? -7.332 12.549 -12.748 1.00 0.00 3 GLN A C 7
ATOM 3425 O O . GLN A 1 3 ? -8.019 12.992 -13.656 1.00 0.00 3 GLN A O 7
ATOM 3439 N N . ARG A 1 4 ? -6.550 11.453 -12.928 1.00 0.00 4 ARG A N 7
ATOM 3440 C CA . ARG A 1 4 ? -6.398 10.862 -14.262 1.00 0.00 4 ARG A CA 7
ATOM 3441 C C . ARG A 1 4 ? -6.038 9.395 -14.166 1.00 0.00 4 ARG A C 7
ATOM 3442 O O . ARG A 1 4 ? -5.581 8.982 -13.113 1.00 0.00 4 ARG A O 7
ATOM 3463 N N . GLY A 1 5 ? -6.249 8.593 -15.237 1.00 0.00 5 GLY A N 7
ATOM 3464 C CA . GLY A 1 5 ? -5.969 7.162 -15.164 1.00 0.00 5 GLY A CA 7
ATOM 3465 C C . GLY A 1 5 ? -4.629 6.828 -14.549 1.00 0.00 5 GLY A C 7
ATOM 3466 O O . GLY A 1 5 ? -4.600 6.009 -13.647 1.00 0.00 5 GLY A O 7
ATOM 3470 N N . ARG A 1 6 ? -3.504 7.418 -15.016 1.00 0.00 6 ARG A N 7
ATOM 3471 C CA . ARG A 1 6 ? -2.208 7.034 -14.456 1.00 0.00 6 ARG A CA 7
ATOM 3472 C C . ARG A 1 6 ? -2.095 7.521 -13.029 1.00 0.00 6 ARG A C 7
ATOM 3473 O O . ARG A 1 6 ? -1.867 6.717 -12.139 1.00 0.00 6 ARG A O 7
ATOM 3494 N N . PHE A 1 7 ? -2.224 8.848 -12.803 1.00 0.00 7 PHE A N 7
ATOM 3495 C CA . PHE A 1 7 ? -1.906 9.397 -11.486 1.00 0.00 7 PHE A CA 7
ATOM 3496 C C . PHE A 1 7 ? -2.850 8.813 -10.462 1.00 0.00 7 PHE A C 7
ATOM 3497 O O . PHE A 1 7 ? -2.401 8.383 -9.414 1.00 0.00 7 PHE A O 7
ATOM 3514 N N . GLY A 1 8 ? -4.168 8.767 -10.749 1.00 0.00 8 GLY A N 7
ATOM 3515 C CA . GLY A 1 8 ? -5.075 8.039 -9.868 1.00 0.00 8 GLY A CA 7
ATOM 3516 C C . GLY A 1 8 ? -4.839 6.578 -10.172 1.00 0.00 8 GLY A C 7
ATOM 3517 O O . GLY A 1 8 ? -5.453 6.126 -11.123 1.00 0.00 8 GLY A O 7
ATOM 3521 N N . ARG A 1 9 ? -3.959 5.877 -9.409 1.00 0.00 9 ARG A N 7
ATOM 3522 C CA . ARG A 1 9 ? -3.617 4.464 -9.633 1.00 0.00 9 ARG A CA 7
ATOM 3523 C C . ARG A 1 9 ? -2.132 4.248 -9.404 1.00 0.00 9 ARG A C 7
ATOM 3524 O O . ARG A 1 9 ? -1.805 3.172 -8.931 1.00 0.00 9 ARG A O 7
ATOM 3545 N N . PHE A 1 10 ? -1.230 5.208 -9.731 1.00 0.00 10 PHE A N 7
ATOM 3546 C CA . PHE A 1 10 ? 0.219 4.999 -9.561 1.00 0.00 10 PHE A CA 7
ATOM 3547 C C . PHE A 1 10 ? 0.691 4.819 -8.121 1.00 0.00 10 PHE A C 7
ATOM 3548 O O . PHE A 1 10 ? 1.582 5.543 -7.709 1.00 0.00 10 PHE A O 7
ATOM 3565 N N . LEU A 1 11 ? 0.126 3.860 -7.349 1.00 0.00 11 LEU A N 7
ATOM 3566 C CA . LEU A 1 11 ? 0.415 3.674 -5.921 1.00 0.00 11 LEU A CA 7
ATOM 3567 C C . LEU A 1 11 ? -0.851 3.184 -5.251 1.00 0.00 11 LEU A C 7
ATOM 3568 O O . LEU A 1 11 ? -0.763 2.345 -4.368 1.00 0.00 11 LEU A O 7
ATOM 3584 N N . ARG A 1 12 ? -2.042 3.692 -5.653 1.00 0.00 12 ARG A N 7
ATOM 3585 C CA . ARG A 1 12 ? -3.280 3.254 -5.011 1.00 0.00 12 ARG A CA 7
ATOM 3586 C C . ARG A 1 12 ? -3.524 1.792 -5.322 1.00 0.00 12 ARG A C 7
ATOM 3587 O O . ARG A 1 12 ? -3.797 1.042 -4.397 1.00 0.00 12 ARG A O 7
ATOM 3608 N N . LYS A 1 13 ? -3.444 1.373 -6.610 1.00 0.00 13 LYS A N 7
ATOM 3609 C CA . LYS A 1 13 ? -3.779 -0.005 -6.978 1.00 0.00 13 LYS A CA 7
ATOM 3610 C C . LYS A 1 13 ? -2.794 -0.548 -7.993 1.00 0.00 13 LYS A C 7
ATOM 3611 O O . LYS A 1 13 ? -3.220 -1.195 -8.937 1.00 0.00 13 LYS A O 7
ATOM 3630 N N . ILE A 1 14 ? -1.472 -0.314 -7.818 1.00 0.00 14 ILE A N 7
ATOM 3631 C CA . ILE A 1 14 ? -0.505 -0.855 -8.782 1.00 0.00 14 ILE A CA 7
ATOM 3632 C C . ILE A 1 14 ? 0.950 -0.759 -8.355 1.00 0.00 14 ILE A C 7
ATOM 3633 O O . ILE A 1 14 ? 1.675 -1.694 -8.649 1.00 0.00 14 ILE A O 7
ATOM 3649 N N . ARG A 1 15 ? 1.412 0.335 -7.702 1.00 0.00 15 ARG A N 7
ATOM 3650 C CA . ARG A 1 15 ? 2.824 0.490 -7.346 1.00 0.00 15 ARG A CA 7
ATOM 3651 C C . ARG A 1 15 ? 3.614 0.783 -8.609 1.00 0.00 15 ARG A C 7
ATOM 3652 O O . ARG A 1 15 ? 3.899 1.945 -8.848 1.00 0.00 15 ARG A O 7
ATOM 3673 N N . ARG A 1 16 ? 3.953 -0.245 -9.420 1.00 0.00 16 ARG A N 7
ATOM 3674 C CA . ARG A 1 16 ? 4.584 -0.055 -10.733 1.00 0.00 16 ARG A CA 7
ATOM 3675 C C . ARG A 1 16 ? 6.067 -0.386 -10.693 1.00 0.00 16 ARG A C 7
ATOM 3676 O O . ARG A 1 16 ? 6.451 -1.399 -11.254 1.00 0.00 16 ARG A O 7
ATOM 3697 N N . PHE A 1 17 ? 6.924 0.446 -10.054 1.00 0.00 17 PHE A N 7
ATOM 3698 C CA . PHE A 1 17 ? 8.374 0.206 -10.059 1.00 0.00 17 PHE A CA 7
ATOM 3699 C C . PHE A 1 17 ? 9.091 1.322 -9.320 1.00 0.00 17 PHE A C 7
ATOM 3700 O O . PHE A 1 17 ? 8.424 2.269 -8.939 1.00 0.00 17 PHE A O 7
ATOM 3717 N N . ARG A 1 18 ? 10.425 1.236 -9.099 1.00 0.00 18 ARG A N 7
ATOM 3718 C CA . ARG A 1 18 ? 11.147 2.316 -8.415 1.00 0.00 18 ARG A CA 7
ATOM 3719 C C . ARG A 1 18 ? 10.804 2.184 -6.940 1.00 0.00 18 ARG A C 7
ATOM 3720 O O . ARG A 1 18 ? 10.811 1.020 -6.571 1.00 0.00 18 ARG A O 7
ATOM 3741 N N . PRO A 1 19 ? 10.511 3.143 -6.017 1.00 0.00 19 PRO A N 7
ATOM 3742 C CA . PRO A 1 19 ? 10.278 2.754 -4.626 1.00 0.00 19 PRO A CA 7
ATOM 3743 C C . PRO A 1 19 ? 8.848 2.294 -4.424 1.00 0.00 19 PRO A C 7
ATOM 3744 O O . PRO A 1 19 ? 8.160 2.841 -3.577 1.00 0.00 19 PRO A O 7
ATOM 3755 N N . LYS A 1 20 ? 8.386 1.288 -5.203 1.00 0.00 20 LYS A N 7
ATOM 3756 C CA . LYS A 1 20 ? 6.985 0.872 -5.176 1.00 0.00 20 LYS A CA 7
ATOM 3757 C C . LYS A 1 20 ? 6.908 -0.628 -5.458 1.00 0.00 20 LYS A C 7
ATOM 3758 O O . LYS A 1 20 ? 6.604 -1.367 -4.535 1.00 0.00 20 LYS A O 7
ATOM 3777 N N . VAL A 1 21 ? 7.195 -1.109 -6.695 1.00 0.00 21 VAL A N 7
ATOM 3778 C CA . VAL A 1 21 ? 7.412 -2.543 -6.974 1.00 0.00 21 VAL A CA 7
ATOM 3779 C C . VAL A 1 21 ? 6.214 -3.479 -6.941 1.00 0.00 21 VAL A C 7
ATOM 3780 O O . VAL A 1 21 ? 6.105 -4.277 -7.860 1.00 0.00 21 VAL A O 7
ATOM 3793 N N . THR A 1 22 ? 5.335 -3.466 -5.914 1.00 0.00 22 THR A N 7
ATOM 3794 C CA . THR A 1 22 ? 4.339 -4.533 -5.744 1.00 0.00 22 THR A CA 7
ATOM 3795 C C . THR A 1 22 ? 3.658 -5.052 -7.001 1.00 0.00 22 THR A C 7
ATOM 3796 O O . THR A 1 22 ? 3.234 -6.196 -6.962 1.00 0.00 22 THR A O 7
ATOM 3807 N N . ILE A 1 23 ? 3.538 -4.303 -8.125 1.00 0.00 23 ILE A N 7
ATOM 3808 C CA . ILE A 1 23 ? 2.936 -4.880 -9.333 1.00 0.00 23 ILE A CA 7
ATOM 3809 C C . ILE A 1 23 ? 3.509 -6.252 -9.611 1.00 0.00 23 ILE A C 7
ATOM 3810 O O . ILE A 1 23 ? 2.756 -7.134 -9.988 1.00 0.00 23 ILE A O 7
ATOM 3826 N N . THR A 1 24 ? 4.835 -6.458 -9.435 1.00 0.00 24 THR A N 7
ATOM 3827 C CA . THR A 1 24 ? 5.420 -7.757 -9.762 1.00 0.00 24 THR A CA 7
ATOM 3828 C C . THR A 1 24 ? 4.857 -8.809 -8.837 1.00 0.00 24 THR A C 7
ATOM 3829 O O . THR A 1 24 ? 4.556 -9.902 -9.292 1.00 0.00 24 THR A O 7
ATOM 3840 N N . ILE A 1 25 ? 4.712 -8.495 -7.530 1.00 0.00 25 ILE A N 7
ATOM 3841 C CA . ILE A 1 25 ? 4.192 -9.485 -6.588 1.00 0.00 25 ILE A CA 7
ATOM 3842 C C . ILE A 1 25 ? 2.789 -9.862 -7.006 1.00 0.00 25 ILE A C 7
ATOM 3843 O O . ILE A 1 25 ? 2.511 -11.043 -7.128 1.00 0.00 25 ILE A O 7
ATOM 3859 N N . GLN A 1 26 ? 1.886 -8.881 -7.225 1.00 0.00 26 GLN A N 7
ATOM 3860 C CA . GLN A 1 26 ? 0.520 -9.229 -7.623 1.00 0.00 26 GLN A CA 7
ATOM 3861 C C . GLN A 1 26 ? 0.565 -10.000 -8.921 1.00 0.00 26 GLN A C 7
A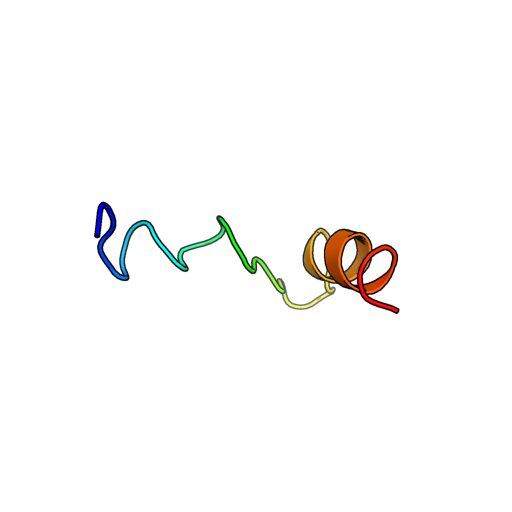TOM 3862 O O . GLN A 1 26 ? -0.102 -11.018 -9.032 1.00 0.00 26 GLN A O 7
ATOM 3876 N N . GLY A 1 27 ? 1.353 -9.526 -9.912 1.00 0.00 27 GLY A N 7
ATOM 3877 C CA . GLY A 1 27 ? 1.441 -10.227 -11.188 1.00 0.00 27 GLY A CA 7
ATOM 3878 C C . GLY A 1 27 ? 1.789 -11.677 -10.964 1.00 0.00 27 GLY A C 7
ATOM 3879 O O . GLY A 1 27 ? 1.168 -12.536 -11.570 1.00 0.00 27 GLY A O 7
ATOM 3883 N N . SER A 1 28 ? 2.782 -11.967 -10.092 1.00 0.00 28 SER A N 7
ATOM 3884 C CA . SER A 1 28 ? 3.110 -13.359 -9.806 1.00 0.00 28 SER A CA 7
ATOM 3885 C C . SER A 1 28 ? 1.885 -14.005 -9.202 1.00 0.00 28 SER A C 7
ATOM 3886 O O . SER A 1 28 ? 1.417 -14.995 -9.743 1.00 0.00 28 SER A O 7
ATOM 3894 N N . ALA A 1 29 ? 1.347 -13.437 -8.097 1.00 0.00 29 ALA A N 7
ATOM 3895 C CA . ALA A 1 29 ? 0.128 -13.972 -7.495 1.00 0.00 29 ALA A CA 7
ATOM 3896 C C . ALA A 1 29 ? -0.345 -13.074 -6.369 1.00 0.00 29 ALA A C 7
ATOM 3897 O O . ALA A 1 29 ? -1.414 -12.496 -6.490 1.00 0.00 29 ALA A O 7
ATOM 3904 N N . ARG A 1 30 ? 0.428 -12.950 -5.261 1.00 0.00 30 ARG A N 7
ATOM 3905 C CA . ARG A 1 30 ? -0.056 -12.187 -4.106 1.00 0.00 30 ARG A CA 7
ATOM 3906 C C . ARG A 1 30 ? 0.984 -12.138 -3.003 1.00 0.00 30 ARG A C 7
ATOM 3907 O O . ARG A 1 30 ? 1.291 -11.060 -2.520 1.00 0.00 30 ARG A O 7
ATOM 3928 N N . PHE A 1 31 ? 1.531 -13.303 -2.581 1.00 0.00 31 PHE A N 7
ATOM 3929 C CA . PHE A 1 31 ? 2.587 -13.293 -1.570 1.00 0.00 31 PHE A CA 7
ATOM 3930 C C . PHE A 1 31 ? 3.852 -12.784 -2.214 1.00 0.00 31 PHE A C 7
ATOM 3931 O O . PHE A 1 31 ? 4.463 -11.847 -1.728 1.00 0.00 31 PHE A O 7
ATOM 3949 N N . LEU A 1 1 ? -9.725 13.124 -19.847 1.00 0.00 1 LEU A N 8
ATOM 3950 C CA . LEU A 1 1 ? -8.770 12.482 -18.933 1.00 0.00 1 LEU A CA 8
ATOM 3951 C C . LEU A 1 1 ? -7.544 13.363 -18.766 1.00 0.00 1 LEU A C 8
ATOM 3952 O O . LEU A 1 1 ? -6.478 13.015 -19.250 1.00 0.00 1 LEU A O 8
ATOM 3970 N N . VAL A 1 2 ? -7.675 14.515 -18.066 1.00 0.00 2 VAL A N 8
ATOM 3971 C CA . VAL A 1 2 ? -6.497 15.335 -17.778 1.00 0.00 2 VAL A CA 8
ATOM 3972 C C . VAL A 1 2 ? -5.667 14.571 -16.773 1.00 0.00 2 VAL A C 8
ATOM 3973 O O . VAL A 1 2 ? -4.465 14.459 -16.958 1.00 0.00 2 VAL A O 8
ATOM 3986 N N . GLN A 1 3 ? -6.306 14.039 -15.704 1.00 0.00 3 GLN A N 8
ATOM 3987 C CA . GLN A 1 3 ? -5.571 13.300 -14.681 1.00 0.00 3 GLN A CA 8
ATOM 3988 C C . GLN A 1 3 ? -6.458 12.205 -14.134 1.00 0.00 3 GLN A C 8
ATOM 3989 O O . GLN A 1 3 ? -7.651 12.258 -14.387 1.00 0.00 3 GLN A O 8
ATOM 4003 N N . ARG A 1 4 ? -5.893 11.208 -13.412 1.00 0.00 4 ARG A N 8
ATOM 4004 C CA . ARG A 1 4 ? -6.673 10.044 -12.990 1.00 0.00 4 ARG A CA 8
ATOM 4005 C C . ARG A 1 4 ? -6.468 9.884 -11.501 1.00 0.00 4 ARG A C 8
ATOM 4006 O O . ARG A 1 4 ? -5.710 9.027 -11.075 1.00 0.00 4 ARG A O 8
ATOM 4027 N N . GLY A 1 5 ? -7.129 10.751 -10.697 1.00 0.00 5 GLY A N 8
ATOM 4028 C CA . GLY A 1 5 ? -6.794 10.830 -9.278 1.00 0.00 5 GLY A CA 8
ATOM 4029 C C . GLY A 1 5 ? -5.415 11.429 -9.098 1.00 0.00 5 GLY A C 8
ATOM 4030 O O . GLY A 1 5 ? -4.868 11.268 -8.018 1.00 0.00 5 GLY A O 8
ATOM 4034 N N . ARG A 1 6 ? -4.854 12.114 -10.126 1.00 0.00 6 ARG A N 8
ATOM 4035 C CA . ARG A 1 6 ? -3.509 12.685 -10.047 1.00 0.00 6 ARG A CA 8
ATOM 4036 C C . ARG A 1 6 ? -2.591 11.833 -9.204 1.00 0.00 6 ARG A C 8
ATOM 4037 O O . ARG A 1 6 ? -1.966 12.354 -8.297 1.00 0.00 6 ARG A O 8
ATOM 4058 N N . PHE A 1 7 ? -2.536 10.515 -9.521 1.00 0.00 7 PHE A N 8
ATOM 4059 C CA . PHE A 1 7 ? -1.721 9.544 -8.786 1.00 0.00 7 PHE A CA 8
ATOM 4060 C C . PHE A 1 7 ? -2.487 8.238 -8.731 1.00 0.00 7 PHE A C 8
ATOM 4061 O O . PHE A 1 7 ? -1.865 7.212 -8.952 1.00 0.00 7 PHE A O 8
ATOM 4078 N N . GLY A 1 8 ? -3.808 8.273 -8.427 1.00 0.00 8 GLY A N 8
ATOM 4079 C CA . GLY A 1 8 ? -4.607 7.053 -8.298 1.00 0.00 8 GLY A CA 8
ATOM 4080 C C . GLY A 1 8 ? -4.088 5.885 -9.101 1.00 0.00 8 GLY A C 8
ATOM 4081 O O . GLY A 1 8 ? -3.392 5.062 -8.531 1.00 0.00 8 GLY A O 8
ATOM 4085 N N . ARG A 1 9 ? -4.386 5.785 -10.416 1.00 0.00 9 ARG A N 8
ATOM 4086 C CA . ARG A 1 9 ? -3.893 4.638 -11.182 1.00 0.00 9 ARG A CA 8
ATOM 4087 C C . ARG A 1 9 ? -2.397 4.471 -11.037 1.00 0.00 9 ARG A C 8
ATOM 4088 O O . ARG A 1 9 ? -1.948 3.338 -10.985 1.00 0.00 9 ARG A O 8
ATOM 4109 N N . PHE A 1 10 ? -1.605 5.564 -10.964 1.00 0.00 10 PHE A N 8
ATOM 4110 C CA . PHE A 1 10 ? -0.151 5.426 -10.858 1.00 0.00 10 PHE A CA 8
ATOM 4111 C C . PHE A 1 10 ? 0.280 5.157 -9.430 1.00 0.00 10 PHE A C 8
ATOM 4112 O O . PHE A 1 10 ? 1.030 5.956 -8.894 1.00 0.00 10 PHE A O 8
ATOM 4129 N N . LEU A 1 11 ? -0.183 4.025 -8.841 1.00 0.00 11 LEU A N 8
ATOM 4130 C CA . LEU A 1 11 ? 0.250 3.540 -7.525 1.00 0.00 11 LEU A CA 8
ATOM 4131 C C . LEU A 1 11 ? -0.867 2.740 -6.884 1.00 0.00 11 LEU A C 8
ATOM 4132 O O . LEU A 1 11 ? -0.577 1.757 -6.221 1.00 0.00 11 LEU A O 8
ATOM 4148 N N . ARG A 1 12 ? -2.149 3.129 -7.074 1.00 0.00 12 ARG A N 8
ATOM 4149 C CA . ARG A 1 12 ? -3.254 2.334 -6.538 1.00 0.00 12 ARG A CA 8
ATOM 4150 C C . ARG A 1 12 ? -3.308 1.001 -7.254 1.00 0.00 12 ARG A C 8
ATOM 4151 O O . ARG A 1 12 ? -3.575 0.011 -6.592 1.00 0.00 12 ARG A O 8
ATOM 4172 N N . LYS A 1 13 ? -3.055 0.960 -8.587 1.00 0.00 13 LYS A N 8
ATOM 4173 C CA . LYS A 1 13 ? -3.035 -0.313 -9.318 1.00 0.00 13 LYS A CA 8
ATOM 4174 C C . LYS A 1 13 ? -1.906 -0.489 -10.327 1.00 0.00 13 LYS A C 8
ATOM 4175 O O . LYS A 1 13 ? -1.406 -1.601 -10.409 1.00 0.00 13 LYS A O 8
ATOM 4194 N N . ILE A 1 14 ? -1.491 0.525 -11.129 1.00 0.00 14 ILE A N 8
ATOM 4195 C CA . ILE A 1 14 ? -0.581 0.274 -12.253 1.00 0.00 14 ILE A CA 8
ATOM 4196 C C . ILE A 1 14 ? 0.865 0.308 -11.805 1.00 0.00 14 ILE A C 8
ATOM 4197 O O . ILE A 1 14 ? 1.594 -0.567 -12.245 1.00 0.00 14 ILE A O 8
ATOM 4213 N N . ARG A 1 15 ? 1.284 1.288 -10.967 1.00 0.00 15 ARG A N 8
ATOM 4214 C CA . ARG A 1 15 ? 2.683 1.436 -10.544 1.00 0.00 15 ARG A CA 8
ATOM 4215 C C . ARG A 1 15 ? 3.729 1.180 -11.621 1.00 0.00 15 ARG A C 8
ATOM 4216 O O . ARG A 1 15 ? 4.364 2.132 -12.051 1.00 0.00 15 ARG A O 8
ATOM 4237 N N . ARG A 1 16 ? 3.962 -0.081 -12.054 1.00 0.00 16 ARG A N 8
ATOM 4238 C CA . ARG A 1 16 ? 5.033 -0.381 -13.002 1.00 0.00 16 ARG A CA 8
ATOM 4239 C C . ARG A 1 16 ? 6.349 -0.027 -12.348 1.00 0.00 16 ARG A C 8
ATOM 4240 O O . ARG A 1 16 ? 7.172 0.604 -12.990 1.00 0.00 16 ARG A O 8
ATOM 4261 N N . PHE A 1 17 ? 6.528 -0.437 -11.068 1.00 0.00 17 PHE A N 8
ATOM 4262 C CA . PHE A 1 17 ? 7.760 -0.173 -10.317 1.00 0.00 17 PHE A CA 8
ATOM 4263 C C . PHE A 1 17 ? 8.118 1.297 -10.220 1.00 0.00 17 PHE A C 8
ATOM 4264 O O . PHE A 1 17 ? 7.745 2.048 -11.104 1.00 0.00 17 PHE A O 8
ATOM 4281 N N . ARG A 1 18 ? 8.827 1.710 -9.134 1.00 0.00 18 ARG A N 8
ATOM 4282 C CA . ARG A 1 18 ? 9.235 3.101 -8.897 1.00 0.00 18 ARG A CA 8
ATOM 4283 C C . ARG A 1 18 ? 8.492 3.643 -7.684 1.00 0.00 18 ARG A C 8
ATOM 4284 O O . ARG A 1 18 ? 9.163 3.789 -6.672 1.00 0.00 18 ARG A O 8
ATOM 4305 N N . PRO A 1 19 ? 7.166 3.949 -7.634 1.00 0.00 19 PRO A N 8
ATOM 4306 C CA . PRO A 1 19 ? 6.585 4.409 -6.378 1.00 0.00 19 PRO A CA 8
ATOM 4307 C C . PRO A 1 19 ? 6.288 3.271 -5.424 1.00 0.00 19 PRO A C 8
ATOM 4308 O O . PRO A 1 19 ? 6.115 3.569 -4.253 1.00 0.00 19 PRO A O 8
ATOM 4319 N N . LYS A 1 20 ? 6.201 1.994 -5.879 1.00 0.00 20 LYS A N 8
ATOM 4320 C CA . LYS A 1 20 ? 5.699 0.913 -5.023 1.00 0.00 20 LYS A CA 8
ATOM 4321 C C . LYS A 1 20 ? 6.510 -0.365 -5.154 1.00 0.00 20 LYS A C 8
ATOM 4322 O O . LYS A 1 20 ? 6.979 -0.826 -4.129 1.00 0.00 20 LYS A O 8
ATOM 4341 N N . VAL A 1 21 ? 6.653 -0.960 -6.363 1.00 0.00 21 VAL A N 8
ATOM 4342 C CA . VAL A 1 21 ? 7.334 -2.252 -6.560 1.00 0.00 21 VAL A CA 8
ATOM 4343 C C . VAL A 1 21 ? 6.385 -3.418 -6.390 1.00 0.00 21 VAL A C 8
ATOM 4344 O O . VAL A 1 21 ? 6.680 -4.473 -6.931 1.00 0.00 21 VAL A O 8
ATOM 4357 N N . THR A 1 22 ? 5.247 -3.279 -5.668 1.00 0.00 22 THR A N 8
ATOM 4358 C CA . THR A 1 22 ? 4.322 -4.401 -5.527 1.00 0.00 22 THR A CA 8
ATOM 4359 C C . THR A 1 22 ? 3.951 -5.019 -6.856 1.00 0.00 22 THR A C 8
ATOM 4360 O O . THR A 1 22 ? 3.573 -6.178 -6.857 1.00 0.00 22 THR A O 8
ATOM 4371 N N . ILE A 1 23 ? 4.026 -4.285 -7.990 1.00 0.00 23 ILE A N 8
ATOM 4372 C CA . ILE A 1 23 ? 3.594 -4.860 -9.263 1.00 0.00 23 ILE A CA 8
ATOM 4373 C C . ILE A 1 23 ? 4.113 -6.269 -9.450 1.00 0.00 23 ILE A C 8
ATOM 4374 O O . ILE A 1 23 ? 3.381 -7.090 -9.981 1.00 0.00 23 ILE A O 8
ATOM 4390 N N . THR A 1 24 ? 5.363 -6.579 -9.027 1.00 0.00 24 THR A N 8
ATOM 4391 C CA . THR A 1 24 ? 5.891 -7.923 -9.259 1.00 0.00 24 THR A CA 8
ATOM 4392 C C . THR A 1 24 ? 5.131 -8.938 -8.437 1.00 0.00 24 THR A C 8
ATOM 4393 O O . THR A 1 24 ? 4.717 -9.940 -9.002 1.00 0.00 24 THR A O 8
ATOM 4404 N N . ILE A 1 25 ? 4.919 -8.715 -7.116 1.00 0.00 25 ILE A N 8
ATOM 4405 C CA . ILE A 1 25 ? 4.177 -9.702 -6.330 1.00 0.00 25 ILE A CA 8
ATOM 4406 C C . ILE A 1 25 ? 2.749 -9.729 -6.817 1.00 0.00 25 ILE A C 8
ATOM 4407 O O . ILE A 1 25 ? 2.154 -10.793 -6.781 1.00 0.00 25 ILE A O 8
ATOM 4423 N N . GLN A 1 26 ? 2.174 -8.593 -7.280 1.00 0.00 26 GLN A N 8
ATOM 4424 C CA . GLN A 1 26 ? 0.799 -8.619 -7.773 1.00 0.00 26 GLN A CA 8
ATOM 4425 C C . GLN A 1 26 ? 0.712 -9.530 -8.974 1.00 0.00 26 GLN A C 8
ATOM 4426 O O . GLN A 1 26 ? -0.197 -10.343 -9.040 1.00 0.00 26 GLN A O 8
ATOM 4440 N N . GLY A 1 27 ? 1.649 -9.415 -9.943 1.00 0.00 27 GLY A N 8
ATOM 4441 C CA . GLY A 1 27 ? 1.589 -10.280 -11.117 1.00 0.00 27 GLY A CA 8
ATOM 4442 C C . GLY A 1 27 ? 1.628 -11.726 -10.685 1.00 0.00 27 GLY A C 8
ATOM 4443 O O . GLY A 1 27 ? 0.790 -12.503 -11.116 1.00 0.00 27 GLY A O 8
ATOM 4447 N N . SER A 1 28 ? 2.602 -12.096 -9.824 1.00 0.00 28 SER A N 8
ATOM 4448 C CA . SER A 1 28 ? 2.667 -13.475 -9.343 1.00 0.00 28 SER A CA 8
ATOM 4449 C C . SER A 1 28 ? 1.399 -13.839 -8.601 1.00 0.00 28 SER A C 8
ATOM 4450 O O . SER A 1 28 ? 0.914 -14.946 -8.769 1.00 0.00 28 SER A O 8
ATOM 4458 N N . ALA A 1 29 ? 0.846 -12.916 -7.778 1.00 0.00 29 ALA A N 8
ATOM 4459 C CA . ALA A 1 29 ? -0.382 -13.215 -7.047 1.00 0.00 29 ALA A CA 8
ATOM 4460 C C . ALA A 1 29 ? -1.474 -13.608 -8.012 1.00 0.00 29 ALA A C 8
ATOM 4461 O O . ALA A 1 29 ? -2.313 -14.406 -7.626 1.00 0.00 29 ALA A O 8
ATOM 4468 N N . ARG A 1 30 ? -1.471 -13.067 -9.255 1.00 0.00 30 ARG A N 8
ATOM 4469 C CA . ARG A 1 30 ? -2.454 -13.491 -10.250 1.00 0.00 30 ARG A CA 8
ATOM 4470 C C . ARG A 1 30 ? -3.811 -13.131 -9.701 1.00 0.00 30 ARG A C 8
ATOM 4471 O O . ARG A 1 30 ? -4.636 -14.006 -9.487 1.00 0.00 30 ARG A O 8
ATOM 4492 N N . PHE A 1 31 ? -4.033 -11.818 -9.447 1.00 0.00 31 PHE A N 8
ATOM 4493 C CA . PHE A 1 31 ? -5.268 -11.386 -8.798 1.00 0.00 31 PHE A CA 8
ATOM 4494 C C . PHE A 1 31 ? -5.604 -9.973 -9.208 1.00 0.00 31 PHE A C 8
ATOM 4495 O O . PHE A 1 31 ? -6.765 -9.597 -9.244 1.00 0.00 31 PHE A O 8
ATOM 4513 N N . LEU A 1 1 ? -10.904 11.708 -18.843 1.00 0.00 1 LEU A N 9
ATOM 4514 C CA . LEU A 1 1 ? -10.521 13.068 -19.245 1.00 0.00 1 LEU A CA 9
ATOM 4515 C C . LEU A 1 1 ? -9.250 13.478 -18.519 1.00 0.00 1 LEU A C 9
ATOM 4516 O O . LEU A 1 1 ? -8.221 13.571 -19.171 1.00 0.00 1 LEU A O 9
ATOM 4534 N N . VAL A 1 2 ? -9.286 13.722 -17.185 1.00 0.00 2 VAL A N 9
ATOM 4535 C CA . VAL A 1 2 ? -8.078 14.113 -16.454 1.00 0.00 2 VAL A CA 9
ATOM 4536 C C . VAL A 1 2 ? -7.435 12.887 -15.843 1.00 0.00 2 VAL A C 9
ATOM 4537 O O . VAL A 1 2 ? -6.234 12.727 -15.996 1.00 0.00 2 VAL A O 9
ATOM 4550 N N . GLN A 1 3 ? -8.199 12.007 -15.150 1.00 0.00 3 GLN A N 9
ATOM 4551 C CA . GLN A 1 3 ? -7.587 10.864 -14.470 1.00 0.00 3 GLN A CA 9
ATOM 4552 C C . GLN A 1 3 ? -8.671 9.889 -14.061 1.00 0.00 3 GLN A C 9
ATOM 4553 O O . GLN A 1 3 ? -9.799 10.335 -13.924 1.00 0.00 3 GLN A O 9
ATOM 4567 N N . ARG A 1 4 ? -8.367 8.583 -13.866 1.00 0.00 4 ARG A N 9
ATOM 4568 C CA . ARG A 1 4 ? -9.388 7.613 -13.453 1.00 0.00 4 ARG A CA 9
ATOM 4569 C C . ARG A 1 4 ? -8.914 6.938 -12.188 1.00 0.00 4 ARG A C 9
ATOM 4570 O O . ARG A 1 4 ? -7.814 7.235 -11.754 1.00 0.00 4 ARG A O 9
ATOM 4591 N N . GLY A 1 5 ? -9.715 6.036 -11.578 1.00 0.00 5 GLY A N 9
ATOM 4592 C CA . GLY A 1 5 ? -9.239 5.336 -10.389 1.00 0.00 5 GLY A CA 9
ATOM 4593 C C . GLY A 1 5 ? -8.031 4.505 -10.746 1.00 0.00 5 GLY A C 9
ATOM 4594 O O . GLY A 1 5 ? -7.044 4.573 -10.031 1.00 0.00 5 GLY A O 9
ATOM 4598 N N . ARG A 1 6 ? -8.100 3.720 -11.847 1.00 0.00 6 ARG A N 9
ATOM 4599 C CA . ARG A 1 6 ? -6.975 2.863 -12.225 1.00 0.00 6 ARG A CA 9
ATOM 4600 C C . ARG A 1 6 ? -5.665 3.617 -12.143 1.00 0.00 6 ARG A C 9
ATOM 4601 O O . ARG A 1 6 ? -4.829 3.250 -11.330 1.00 0.00 6 ARG A O 9
ATOM 4622 N N . PHE A 1 7 ? -5.461 4.669 -12.970 1.00 0.00 7 PHE A N 9
ATOM 4623 C CA . PHE A 1 7 ? -4.195 5.399 -12.913 1.00 0.00 7 PHE A CA 9
ATOM 4624 C C . PHE A 1 7 ? -4.164 6.311 -11.704 1.00 0.00 7 PHE A C 9
ATOM 4625 O O . PHE A 1 7 ? -3.084 6.700 -11.292 1.00 0.00 7 PHE A O 9
ATOM 4642 N N . GLY A 1 8 ? -5.333 6.660 -11.115 1.00 0.00 8 GLY A N 9
ATOM 4643 C CA . GLY A 1 8 ? -5.354 7.469 -9.900 1.00 0.00 8 GLY A CA 9
ATOM 4644 C C . GLY A 1 8 ? -4.333 6.998 -8.899 1.00 0.00 8 GLY A C 9
ATOM 4645 O O . GLY A 1 8 ? -3.663 7.832 -8.310 1.00 0.00 8 GLY A O 9
ATOM 4649 N N . ARG A 1 9 ? -4.207 5.666 -8.690 1.00 0.00 9 ARG A N 9
ATOM 4650 C CA . ARG A 1 9 ? -3.235 5.187 -7.715 1.00 0.00 9 ARG A CA 9
ATOM 4651 C C . ARG A 1 9 ? -1.857 5.337 -8.321 1.00 0.00 9 ARG A C 9
ATOM 4652 O O . ARG A 1 9 ? -1.078 6.121 -7.802 1.00 0.00 9 ARG A O 9
ATOM 4673 N N . PHE A 1 10 ? -1.555 4.598 -9.415 1.00 0.00 10 PHE A N 9
ATOM 4674 C CA . PHE A 1 10 ? -0.233 4.646 -10.041 1.00 0.00 10 PHE A CA 9
ATOM 4675 C C . PHE A 1 10 ? 0.892 4.948 -9.075 1.00 0.00 10 PHE A C 9
ATOM 4676 O O . PHE A 1 10 ? 1.619 5.894 -9.322 1.00 0.00 10 PHE A O 9
ATOM 4693 N N . LEU A 1 11 ? 1.031 4.134 -7.998 1.00 0.00 11 LEU A N 9
ATOM 4694 C CA . LEU A 1 11 ? 2.187 4.181 -7.092 1.00 0.00 11 LEU A CA 9
ATOM 4695 C C . LEU A 1 11 ? 1.808 3.645 -5.730 1.00 0.00 11 LEU A C 9
ATOM 4696 O O . LEU A 1 11 ? 2.598 2.922 -5.141 1.00 0.00 11 LEU A O 9
ATOM 4712 N N . ARG A 1 12 ? 0.606 3.977 -5.203 1.00 0.00 12 ARG A N 9
ATOM 4713 C CA . ARG A 1 12 ? 0.222 3.454 -3.895 1.00 0.00 12 ARG A CA 9
ATOM 4714 C C . ARG A 1 12 ? 0.107 1.947 -3.973 1.00 0.00 12 ARG A C 9
ATOM 4715 O O . ARG A 1 12 ? 0.439 1.301 -2.990 1.00 0.00 12 ARG A O 9
ATOM 4736 N N . LYS A 1 13 ? -0.351 1.358 -5.105 1.00 0.00 13 LYS A N 9
ATOM 4737 C CA . LYS A 1 13 ? -0.517 -0.093 -5.157 1.00 0.00 13 LYS A CA 9
ATOM 4738 C C . LYS A 1 13 ? -0.378 -0.673 -6.552 1.00 0.00 13 LYS A C 9
ATOM 4739 O O . LYS A 1 13 ? -1.159 -1.551 -6.885 1.00 0.00 13 LYS A O 9
ATOM 4758 N N . ILE A 1 14 ? 0.614 -0.241 -7.374 1.00 0.00 14 ILE A N 9
ATOM 4759 C CA . ILE A 1 14 ? 0.838 -0.908 -8.666 1.00 0.00 14 ILE A CA 9
ATOM 4760 C C . ILE A 1 14 ? 2.224 -0.674 -9.257 1.00 0.00 14 ILE A C 9
ATOM 4761 O O . ILE A 1 14 ? 2.849 -1.653 -9.631 1.00 0.00 14 ILE A O 9
ATOM 4777 N N . ARG A 1 15 ? 2.761 0.565 -9.376 1.00 0.00 15 ARG A N 9
ATOM 4778 C CA . ARG A 1 15 ? 4.055 0.750 -10.051 1.00 0.00 15 ARG A CA 9
ATOM 4779 C C . ARG A 1 15 ? 5.162 -0.005 -9.345 1.00 0.00 15 ARG A C 9
ATOM 4780 O O . ARG A 1 15 ? 5.124 -0.046 -8.125 1.00 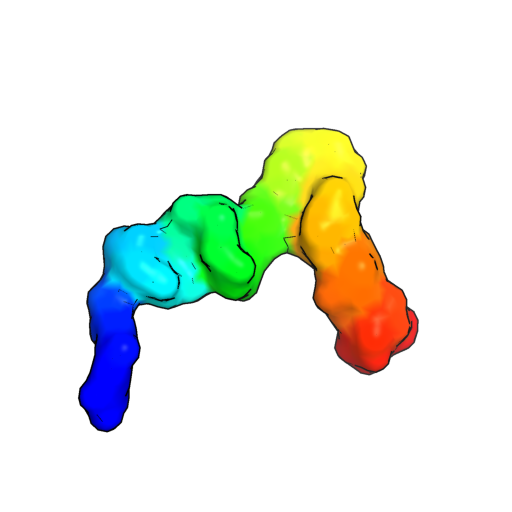0.00 15 ARG A O 9
ATOM 4801 N N . ARG A 1 16 ? 6.158 -0.577 -10.075 1.00 0.00 16 ARG A N 9
ATOM 4802 C CA . ARG A 1 16 ? 7.326 -1.159 -9.416 1.00 0.00 16 ARG A CA 9
ATOM 4803 C C . ARG A 1 16 ? 8.445 -0.143 -9.328 1.00 0.00 16 ARG A C 9
ATOM 4804 O O . ARG A 1 16 ? 8.963 0.251 -10.360 1.00 0.00 16 ARG A O 9
ATOM 4825 N N . PHE A 1 17 ? 8.857 0.252 -8.103 1.00 0.00 17 PHE A N 9
ATOM 4826 C CA . PHE A 1 17 ? 10.124 0.963 -7.921 1.00 0.00 17 PHE A CA 9
ATOM 4827 C C . PHE A 1 17 ? 10.501 0.845 -6.457 1.00 0.00 17 PHE A C 9
ATOM 4828 O O . PHE A 1 17 ? 9.670 0.365 -5.704 1.00 0.00 17 PHE A O 9
ATOM 4845 N N . ARG A 1 18 ? 11.718 1.223 -6.010 1.00 0.00 18 ARG A N 9
ATOM 4846 C CA . ARG A 1 18 ? 12.120 0.864 -4.649 1.00 0.00 18 ARG A CA 9
ATOM 4847 C C . ARG A 1 18 ? 11.125 1.231 -3.558 1.00 0.00 18 ARG A C 9
ATOM 4848 O O . ARG A 1 18 ? 10.819 0.332 -2.790 1.00 0.00 18 ARG A O 9
ATOM 4869 N N . PRO A 1 19 ? 10.587 2.467 -3.387 1.00 0.00 19 PRO A N 9
ATOM 4870 C CA . PRO A 1 19 ? 9.771 2.755 -2.208 1.00 0.00 19 PRO A CA 9
ATOM 4871 C C . PRO A 1 19 ? 8.322 2.371 -2.419 1.00 0.00 19 PRO A C 9
ATOM 4872 O O . PRO A 1 19 ? 7.469 3.232 -2.280 1.00 0.00 19 PRO A O 9
ATOM 4883 N N . LYS A 1 20 ? 8.032 1.090 -2.755 1.00 0.00 20 LYS A N 9
ATOM 4884 C CA . LYS A 1 20 ? 6.660 0.654 -3.058 1.00 0.00 20 LYS A CA 9
ATOM 4885 C C . LYS A 1 20 ? 6.669 -0.765 -3.608 1.00 0.00 20 LYS A C 9
ATOM 4886 O O . LYS A 1 20 ? 5.891 -1.573 -3.127 1.00 0.00 20 LYS A O 9
ATOM 4905 N N . VAL A 1 21 ? 7.551 -1.079 -4.588 1.00 0.00 21 VAL A N 9
ATOM 4906 C CA . VAL A 1 21 ? 7.720 -2.445 -5.100 1.00 0.00 21 VAL A CA 9
ATOM 4907 C C . VAL A 1 21 ? 6.439 -3.256 -5.078 1.00 0.00 21 VAL A C 9
ATOM 4908 O O . VAL A 1 21 ? 6.271 -4.095 -4.208 1.00 0.00 21 VAL A O 9
ATOM 4921 N N . THR A 1 22 ? 5.508 -3.005 -6.031 1.00 0.00 22 THR A N 9
ATOM 4922 C CA . THR A 1 22 ? 4.193 -3.650 -5.991 1.00 0.00 22 THR A CA 9
ATOM 4923 C C . THR A 1 22 ? 3.605 -4.080 -7.326 1.00 0.00 22 THR A C 9
ATOM 4924 O O . THR A 1 22 ? 2.530 -4.655 -7.275 1.00 0.00 22 THR A O 9
ATOM 4935 N N . ILE A 1 23 ? 4.228 -3.890 -8.518 1.00 0.00 23 ILE A N 9
ATOM 4936 C CA . ILE A 1 23 ? 3.710 -4.566 -9.717 1.00 0.00 23 ILE A CA 9
ATOM 4937 C C . ILE A 1 23 ? 3.939 -6.049 -9.497 1.00 0.00 23 ILE A C 9
ATOM 4938 O O . ILE A 1 23 ? 3.119 -6.847 -9.920 1.00 0.00 23 ILE A O 9
ATOM 4954 N N . THR A 1 24 ? 5.057 -6.427 -8.826 1.00 0.00 24 THR A N 9
ATOM 4955 C CA . THR A 1 24 ? 5.355 -7.836 -8.580 1.00 0.00 24 THR A CA 9
ATOM 4956 C C . THR A 1 24 ? 4.163 -8.534 -7.970 1.00 0.00 24 THR A C 9
ATOM 4957 O O . THR A 1 24 ? 3.897 -9.666 -8.342 1.00 0.00 24 THR A O 9
ATOM 4968 N N . ILE A 1 25 ? 3.444 -7.883 -7.027 1.00 0.00 25 ILE A N 9
ATOM 4969 C CA . ILE A 1 25 ? 2.317 -8.554 -6.381 1.00 0.00 25 ILE A CA 9
ATOM 4970 C C . ILE A 1 25 ? 1.340 -8.981 -7.451 1.00 0.00 25 ILE A C 9
ATOM 4971 O O . ILE A 1 25 ? 0.950 -10.139 -7.456 1.00 0.00 25 ILE A O 9
ATOM 4987 N N . GLN A 1 26 ? 0.927 -8.078 -8.370 1.00 0.00 26 GLN A N 9
ATOM 4988 C CA . GLN A 1 26 ? 0.004 -8.510 -9.416 1.00 0.00 26 GLN A CA 9
ATOM 4989 C C . GLN A 1 26 ? 0.683 -9.593 -10.218 1.00 0.00 26 GLN A C 9
ATOM 4990 O O . GLN A 1 26 ? 0.085 -10.640 -10.403 1.00 0.00 26 GLN A O 9
ATOM 5004 N N . GLY A 1 27 ? 1.928 -9.369 -10.699 1.00 0.00 27 GLY A N 9
ATOM 5005 C CA . GLY A 1 27 ? 2.598 -10.390 -11.501 1.00 0.00 27 GLY A CA 9
ATOM 5006 C C . GLY A 1 27 ? 2.465 -11.757 -10.873 1.00 0.00 27 GLY A C 9
ATOM 5007 O O . GLY A 1 27 ? 2.205 -12.717 -11.581 1.00 0.00 27 GLY A O 9
ATOM 5011 N N . SER A 1 28 ? 2.641 -11.854 -9.537 1.00 0.00 28 SER A N 9
ATOM 5012 C CA . SER A 1 28 ? 2.496 -13.145 -8.872 1.00 0.00 28 SER A CA 9
ATOM 5013 C C . SER A 1 28 ? 1.058 -13.606 -8.966 1.00 0.00 28 SER A C 9
ATOM 5014 O O . SER A 1 28 ? 0.828 -14.727 -9.391 1.00 0.00 28 SER A O 9
ATOM 5022 N N . ALA A 1 29 ? 0.079 -12.757 -8.569 1.00 0.00 29 ALA A N 9
ATOM 5023 C CA . ALA A 1 29 ? -1.318 -13.186 -8.576 1.00 0.00 29 ALA A CA 9
ATOM 5024 C C . ALA A 1 29 ? -1.903 -13.069 -9.967 1.00 0.00 29 ALA A C 9
ATOM 5025 O O . ALA A 1 29 ? -2.129 -14.091 -10.596 1.00 0.00 29 ALA A O 9
ATOM 5032 N N . ARG A 1 30 ? -2.163 -11.841 -10.466 1.00 0.00 30 ARG A N 9
ATOM 5033 C CA . ARG A 1 30 ? -2.799 -11.680 -11.772 1.00 0.00 30 ARG A CA 9
ATOM 5034 C C . ARG A 1 30 ? -4.086 -12.472 -11.806 1.00 0.00 30 ARG A C 9
ATOM 5035 O O . ARG A 1 30 ? -4.272 -13.306 -12.677 1.00 0.00 30 ARG A O 9
ATOM 5056 N N . PHE A 1 31 ? -5.000 -12.199 -10.845 1.00 0.00 31 PHE A N 9
ATOM 5057 C CA . PHE A 1 31 ? -6.333 -12.800 -10.889 1.00 0.00 31 PHE A CA 9
ATOM 5058 C C . PHE A 1 31 ? -7.296 -11.974 -10.071 1.00 0.00 31 PHE A C 9
ATOM 5059 O O . PHE A 1 31 ? -8.500 -12.143 -10.176 1.00 0.00 31 PHE A O 9
#

Sequence (31 aa):
LVQRGRFGRFLRKIRRFRPKVTITIQGSARFLVQRGRFGRFLRKIRRFRPKVTITIQGSARFLVQRGRFGRFLRKIRRFRPKVTITIQGSARFLVQRGRFGRFLRKIRRFRPKVTITIQGSARFLVQRGRFGRFLRKIRRFRPKVTITIQGSARFLVQRGRFGRFLRKIRRFRPKVTITIQGSARFLVQRGRFGRFLRKIRRFRPKVTITIQGSARFLVQRGRFGRFLRKIRRFRPKVTITIQGSARFLVQRGRFGRFLRKIRRFRPKVTITIQGSARF

Radius of gyration: 10.58 Å; Cα contacts (8 Å, |Δi|>4): 18; chains: 1; bounding box: 30×26×8 Å

Solvent-accessible surface area: 3546 Å² total; per-residue (Å²): 224,144,93,181,45,186,126,9,178,137,113,138,113,65,87,135,111,226,92,106,80,56,45,81,124,72,24,83,88,171,210

Nearest PDB structures (foldseek):
  2gdl-assembly1_A  TM=1.033E+00  e=1.283E-04  unclassified
  6zki-assembly1_L  TM=2.534E-01  e=6.794E+00  Ovis aries

Foldseek 3Di:
DPDDVVCVCVQCADDDDPVGHHVVVCVVPVD

Secondary structure (DSSP, 8-state):
----HHHHSSSSS----TT--HHHHHHHHH-